Protein 5ZMP (pdb70)

Radius of gyration: 17.35 Å; Cα contacts (8 Å, |Δi|>4): 703; chains: 1; bounding box: 47×42×45 Å

B-factor: mean 26.68, std 8.48, range [6.78, 86.89]

Solvent-accessible surface area: 11848 Å² total; per-residue (Å²): 104,0,6,0,0,34,3,92,93,0,54,68,4,33,11,46,226,105,28,46,0,11,30,134,0,0,53,24,0,10,100,26,0,121,88,31,111,21,26,130,45,12,78,88,45,114,6,37,56,50,106,178,61,72,0,34,80,60,0,120,103,12,6,51,89,156,3,6,118,40,0,64,122,42,0,123,87,53,19,29,143,67,43,120,83,1,9,3,16,76,84,0,8,75,7,1,8,8,0,0,0,0,0,0,21,0,0,47,24,0,33,143,39,146,51,17,0,0,0,0,1,1,2,4,0,6,7,0,16,154,65,49,2,46,12,30,0,0,2,2,4,2,0,0,0,0,26,9,0,27,70,48,107,64,5,159,77,0,0,0,0,0,1,1,0,18,2,0,4,0,2,7,108,22,0,30,97,23,83,79,0,6,0,0,0,0,2,21,54,100,26,96,28,65,42,5,87,52,141,61,71,12,165,62,123,3,1,26,2,7,38,12,169,72,40,10,59,104,185,42,0,31,61,51,0,93,80,42,0,7,69,47,0,66,145,30,133,9,47,0,0,0,0,0,0,0,2,0,0,1,48,139,5,88,72,26,32,1,66,1,76,18,105,4,0,72,22,0,0,72,24,0,74,110,7,127,16,18,9,0,0,1,1,1,2,0,24,66,61,121,8,1,9,77,0,0,26,8,0,0,67,18,39,6,192

Sequence (305 aa):
MIHLIYSDQFLDHGTGRSHPESARRLTAIAQALKAVSWANQIQWHEPTAIAFRDPLPWVRQLHDDYYLKELQKLAESGGGYWDPDTPVSPQSFDVALLAVNACLDGVDLALQTKEPVFALVRPPGHHATRSTGMGFCLLGNVAIAAHYALGLAGIKKVAILDWDVHHGNGTEYLVEENPQIIYCSLHQDPAYPGTGQAHHHGRHQNILNIPLKPGADRRIYVQKFQDVVLPYLQEFQPDLLIVSAGYDATAKDPLAGMNLQPQDYKVFSEFCQQLPCPILFALEGGYHLQTLAESVVATLEPFAQ

Nearest PDB structures (foldseek):
  5zmp-assembly1_A  TM=1.003E+00  e=6.770E-71  Picosynechococcus sp. PCC 73109
  6j6t-assembly1_B  TM=9.308E-01  e=2.948E-30  Arabidopsis thaliana
  5zop-assembly1_G  TM=9.062E-01  e=1.001E-29  Homo sapiens
  4cbt-assembly2_B  TM=8.868E-01  e=4.428E-28  Homo sapiens
  8wzl-assembly1_A  TM=7.736E-01  e=6.904E-18  Arabidopsis thaliana

Secondary structure (DSSP, 8-state):
-EEEE--GGGGGS---SS-SS-THHHHHHHHHHHHSTTGGGEEEEPPPPTTTS--HHHHHHHS-HHHHHHHHHHHHTT-EEEETTEEE-TTHHHHHHHHHHHHHHHHHHHHHH-S-EEE--SS--TT--SS--BTTBSS-HHHHHHHHHTTSTT-S-EEEEE-SSS--HHHHHHHTT-TTEEEEEEEESS-TT----TT--TTTT-EEEEEE-TT--HHHHHHHIIIIIHHHHHHH--SEEEEEE--TTBTT-TT----B-TTHHHHHHHHHHTSSS-EEEEE-----HHHHHHHHHHHHHHHH-

Structure (mmCIF, N/CA/C/O backbone):
data_5ZMP
#
_entry.id   5ZMP
#
_cell.length_a   56.790
_cell.length_b   56.790
_cell.length_c   112.520
_cell.angle_alpha   90.00
_cell.angle_beta   90.00
_cell.angle_gamma   90.00
#
_symmetry.space_group_name_H-M   'P 41'
#
loop_
_entity.id
_entity.type
_entity.pdbx_description
1 polymer 'lysine deacylase'
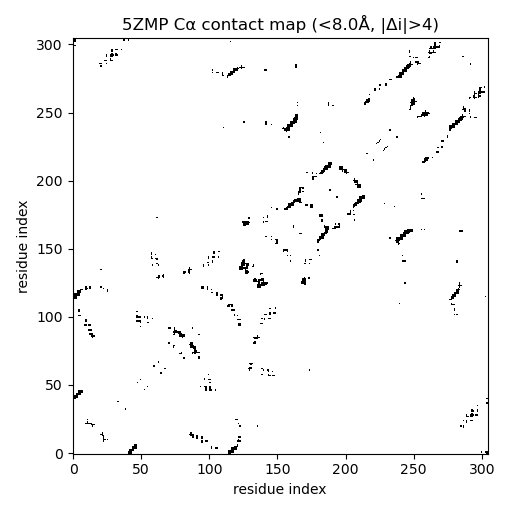2 non-polymer 'ZINC ION'
3 water water
#
loop_
_atom_site.group_PDB
_atom_site.id
_atom_site.type_symbol
_atom_site.label_atom_id
_atom_site.label_alt_id
_atom_site.label_comp_id
_atom_site.label_asym_id
_atom_site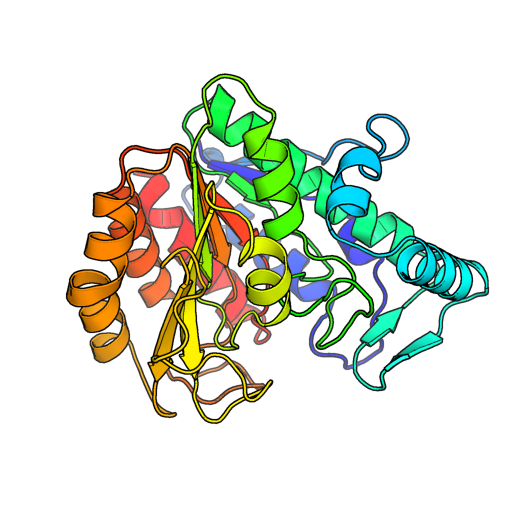.label_entity_id
_atom_site.label_seq_id
_atom_site.pdbx_PDB_ins_code
_atom_site.Cartn_x
_atom_site.Cartn_y
_atom_site.Cartn_z
_atom_site.occupancy
_atom_site.B_iso_or_equiv
_atom_site.auth_seq_id
_atom_site.auth_comp_id
_atom_site.auth_asym_id
_atom_site.auth_atom_id
_atom_site.pdbx_PDB_model_num
ATOM 1 N N . MET A 1 1 ? 21.339 10.988 67.356 1.00 36.11 1 MET A N 1
ATOM 2 C CA . MET A 1 1 ? 22.532 11.542 67.985 1.00 32.88 1 MET A CA 1
ATOM 3 C C . MET A 1 1 ? 23.823 11.172 67.213 1.00 33.41 1 MET A C 1
ATOM 4 O O . MET A 1 1 ? 24.105 10.003 66.941 1.00 29.87 1 MET A O 1
ATOM 9 N N . ILE A 1 2 ? 24.591 12.193 66.842 1.00 30.43 2 ILE A N 1
ATOM 10 C CA . ILE A 1 2 ? 25.830 12.045 66.083 1.00 24.79 2 ILE A CA 1
ATOM 11 C C . ILE A 1 2 ? 26.989 12.485 66.968 1.00 26.63 2 ILE A C 1
ATOM 12 O O . ILE A 1 2 ? 26.962 13.586 67.530 1.00 26.46 2 ILE A O 1
ATOM 17 N N . HIS A 1 3 ? 28.006 11.641 67.094 1.00 24.60 3 HIS A N 1
ATOM 18 C CA . HIS A 1 3 ? 29.083 11.883 68.050 1.00 27.23 3 HIS A CA 1
ATOM 19 C C . HIS A 1 3 ? 30.294 12.460 67.338 1.00 26.82 3 HIS A C 1
ATOM 20 O O . HIS A 1 3 ? 30.777 11.882 66.360 1.00 23.58 3 HIS A O 1
ATOM 27 N N . LEU A 1 4 ? 30.747 13.619 67.804 1.00 23.70 4 LEU A N 1
ATOM 28 C CA . LEU A 1 4 ? 31.972 14.241 67.326 1.00 23.56 4 LEU A CA 1
ATOM 29 C C . LEU A 1 4 ? 33.007 14.146 68.432 1.00 26.83 4 LEU A C 1
ATOM 30 O O . LEU A 1 4 ? 32.695 14.409 69.599 1.00 29.60 4 LEU A O 1
ATOM 35 N N . ILE A 1 5 ? 34.228 13.759 68.079 1.00 22.56 5 ILE A N 1
ATOM 36 C CA . ILE A 1 5 ? 35.312 13.658 69.050 1.00 23.59 5 ILE A CA 1
ATOM 37 C C . ILE A 1 5 ? 36.391 14.642 68.627 1.00 20.67 5 ILE A C 1
ATOM 38 O O . ILE A 1 5 ? 36.990 14.496 67.557 1.00 18.12 5 ILE A O 1
ATOM 43 N N . TYR A 1 6 ? 36.610 15.658 69.447 1.00 22.97 6 TYR A N 1
ATOM 44 C CA . TYR A 1 6 ? 37.432 16.782 69.040 1.00 19.58 6 TYR A CA 1
ATOM 45 C C . TYR A 1 6 ? 38.128 17.378 70.251 1.00 20.47 6 TYR A C 1
ATOM 46 O O . TYR A 1 6 ? 37.507 17.566 71.302 1.00 21.38 6 TYR A O 1
ATOM 55 N N . SER A 1 7 ? 39.411 17.679 70.090 1.00 22.73 7 SER A N 1
ATOM 56 C CA . SER A 1 7 ? 40.155 18.489 71.043 1.00 25.32 7 SER A CA 1
ATOM 57 C C . SER A 1 7 ? 40.863 19.628 70.318 1.00 20.37 7 SER A C 1
ATOM 58 O O . SER A 1 7 ? 41.357 19.459 69.197 1.00 24.60 7 SER A O 1
ATOM 61 N N . ASP A 1 8 ? 40.915 20.785 70.968 1.00 18.11 8 ASP A N 1
ATOM 62 C CA . ASP A 1 8 ? 41.697 21.897 70.445 1.00 23.47 8 ASP A CA 1
ATOM 63 C C . ASP A 1 8 ? 43.179 21.585 70.413 1.00 22.28 8 ASP A C 1
ATOM 64 O O . ASP A 1 8 ? 43.931 22.265 69.699 1.00 23.58 8 ASP A O 1
ATOM 69 N N . GLN A 1 9 ? 43.612 20.563 71.151 1.00 21.87 9 GLN A N 1
ATOM 70 C CA . GLN A 1 9 ? 45.004 20.143 71.076 1.00 22.09 9 GLN A CA 1
ATOM 71 C C . GLN A 1 9 ? 45.358 19.625 69.689 1.00 17.48 9 GLN A C 1
ATOM 72 O O . GLN A 1 9 ? 46.523 19.678 69.297 1.00 20.77 9 GLN A O 1
ATOM 78 N N . PHE A 1 10 ? 44.379 19.130 68.929 1.00 18.05 10 PHE A N 1
ATOM 79 C CA . PHE A 1 10 ? 44.671 18.719 67.557 1.00 21.52 10 PHE A CA 1
ATOM 80 C C . PHE A 1 10 ? 45.113 19.903 66.710 1.00 20.28 10 PHE A C 1
ATOM 81 O O . PHE A 1 10 ? 45.750 19.707 65.674 1.00 23.86 10 PHE A O 1
ATOM 89 N N . LEU A 1 11 ? 44.792 21.127 67.137 1.00 23.15 11 LEU A N 1
ATOM 90 C CA . LEU A 1 11 ? 45.271 22.315 66.448 1.00 21.39 11 LEU A CA 1
ATOM 91 C C . LEU A 1 11 ? 46.748 22.550 66.694 1.00 24.03 11 LEU A C 1
ATOM 92 O O . LEU A 1 11 ? 47.377 23.294 65.939 1.00 25.45 11 LEU A O 1
ATOM 97 N N . ASP A 1 12 ? 47.307 21.948 67.742 1.00 24.17 12 ASP A N 1
ATOM 98 C CA . ASP A 1 12 ? 48.674 22.233 68.157 1.00 23.86 12 ASP A CA 1
ATOM 99 C C . ASP A 1 12 ? 49.709 21.396 67.425 1.00 24.40 12 ASP A C 1
ATOM 100 O O . ASP A 1 12 ? 50.905 21.606 67.637 1.00 27.48 12 ASP A O 1
ATOM 105 N N . HIS A 1 13 ? 49.292 20.453 66.584 1.00 22.25 13 HIS A N 1
ATOM 106 C CA . HIS A 1 13 ? 50.228 19.813 65.664 1.00 24.93 13 HIS A CA 1
ATOM 107 C C . HIS A 1 13 ? 50.624 20.835 64.606 1.00 25.74 13 HIS A C 1
ATOM 108 O O . HIS A 1 13 ? 49.808 21.196 63.752 1.00 25.45 13 HIS A O 1
ATOM 115 N N . GLY A 1 14 ? 51.859 21.328 64.679 1.00 26.43 14 GLY A N 1
ATOM 116 C CA . GLY A 1 14 ? 52.292 22.412 63.813 1.00 28.91 14 GLY A CA 1
ATOM 117 C C . GLY A 1 14 ? 52.980 21.980 62.535 1.00 30.99 14 GLY A C 1
ATOM 118 O O . GLY A 1 14 ? 54.037 21.344 62.578 1.00 35.72 14 GLY A O 1
ATOM 119 N N . THR A 1 15 ? 52.399 22.335 61.387 1.00 33.39 15 THR A N 1
ATOM 120 C CA . THR A 1 15 ? 52.893 21.900 60.085 1.00 32.54 15 THR A CA 1
ATOM 121 C C . THR A 1 15 ? 53.498 23.023 59.244 1.00 31.70 15 THR A C 1
ATOM 122 O O . THR A 1 15 ? 53.972 22.760 58.136 1.00 34.40 15 THR A O 1
ATOM 126 N N . GLY A 1 16 ? 53.491 24.253 59.719 1.00 35.95 16 GLY A N 1
ATOM 127 C CA . GLY A 1 16 ? 54.121 25.336 58.996 1.00 44.19 16 GLY A CA 1
ATOM 128 C C . GLY A 1 16 ? 53.106 26.333 58.469 1.00 49.79 16 GLY A C 1
ATOM 129 O O . GLY A 1 16 ? 51.893 26.195 58.636 1.00 55.53 16 GLY A O 1
ATOM 130 N N . ARG A 1 17 ? 53.650 27.341 57.789 1.00 60.85 17 ARG A N 1
ATOM 131 C CA . ARG A 1 17 ? 52.872 28.518 57.417 1.00 60.72 17 ARG A CA 1
ATOM 132 C C . ARG A 1 17 ? 51.810 28.161 56.386 1.00 51.53 17 ARG A C 1
ATOM 133 O O . ARG A 1 17 ? 50.616 28.425 56.576 1.00 55.32 17 ARG A O 1
ATOM 141 N N . SER A 1 18 ? 52.232 27.549 55.289 1.00 47.37 18 SER A N 1
ATOM 142 C CA . SER A 1 18 ? 51.381 27.318 54.132 1.00 48.94 18 SER A CA 1
ATOM 143 C C . SER A 1 18 ? 51.198 25.833 53.853 1.00 40.44 18 SER A C 1
ATOM 144 O O . SER A 1 18 ? 50.811 25.457 52.738 1.00 44.45 18 SER A O 1
ATOM 147 N N . HIS A 1 19 ? 51.486 24.984 54.833 1.00 35.82 19 HIS A N 1
ATOM 148 C CA . HIS A 1 19 ? 51.280 23.559 54.655 1.00 30.38 19 HIS A CA 1
ATOM 149 C C . HIS A 1 19 ? 49.785 23.277 54.503 1.00 27.13 19 HIS A C 1
ATOM 150 O O . HIS A 1 19 ? 48.966 23.859 55.222 1.00 25.87 19 HIS A O 1
ATOM 157 N N . PRO A 1 20 ? 49.401 22.409 53.558 1.00 23.08 20 PRO A N 1
ATOM 158 C CA . PRO A 1 20 ? 47.963 22.146 53.353 1.00 24.42 20 PRO A CA 1
ATOM 159 C C . PRO A 1 20 ? 47.311 21.376 54.483 1.00 23.12 20 PRO A C 1
ATOM 160 O O . PRO A 1 20 ? 46.087 21.473 54.636 1.00 21.37 20 PRO A O 1
ATOM 164 N N . GLU A 1 21 ? 48.069 20.599 55.259 1.00 22.27 21 GLU A N 1
ATOM 165 C CA . GLU A 1 21 ? 47.525 19.897 56.425 1.00 23.16 21 GLU A CA 1
ATOM 166 C C . GLU A 1 21 ? 47.570 20.855 57.615 1.00 24.61 21 GLU A C 1
ATOM 167 O O . GLU A 1 21 ? 48.434 20.784 58.493 1.00 24.60 21 GLU A O 1
ATOM 173 N N . SER A 1 22 ? 46.596 21.754 57.653 1.00 22.81 22 SER A N 1
ATOM 174 C CA . SER A 1 22 ? 46.607 22.875 58.577 1.00 20.52 22 SER A CA 1
ATOM 175 C C . SER A 1 22 ? 45.603 22.683 59.701 1.00 24.03 22 SER A C 1
ATOM 176 O O . SER A 1 22 ? 44.587 21.993 59.546 1.00 23.54 22 SER A O 1
ATOM 179 N N . ALA A 1 23 ? 45.880 23.338 60.828 1.00 22.50 23 ALA A N 1
ATOM 180 C CA . ALA A 1 23 ? 44.936 23.315 61.939 1.00 22.65 23 ALA A CA 1
ATOM 181 C C . ALA A 1 23 ? 43.568 23.848 61.532 1.00 24.21 23 ALA A C 1
ATOM 182 O O . ALA A 1 23 ? 42.545 23.386 62.057 1.00 23.79 23 ALA A O 1
ATOM 184 N N . ARG A 1 24 ? 43.522 24.799 60.587 1.00 28.67 24 ARG A N 1
ATOM 185 C CA . ARG A 1 24 ? 42.250 25.411 60.208 1.00 25.67 24 ARG A CA 1
ATOM 186 C C . ARG A 1 24 ? 41.272 24.403 59.639 1.00 24.86 24 ARG A C 1
ATOM 187 O O . ARG A 1 24 ? 40.051 24.621 59.738 1.00 23.45 24 ARG A O 1
ATOM 195 N N . ARG A 1 25 ? 41.781 23.305 59.064 1.00 22.40 25 ARG A N 1
ATOM 196 C CA . ARG A 1 25 ? 40.910 22.257 58.547 1.00 20.43 25 ARG A CA 1
ATOM 197 C C . ARG A 1 25 ? 39.899 21.846 59.600 1.00 24.00 25 ARG A C 1
ATOM 198 O O . ARG A 1 25 ? 38.718 21.636 59.302 1.00 21.95 25 ARG A O 1
ATOM 206 N N . LEU A 1 26 ? 40.341 21.763 60.850 1.00 21.18 26 LEU A N 1
ATOM 207 C CA . LEU A 1 26 ? 39.443 21.332 61.906 1.00 23.43 26 LEU A CA 1
ATOM 208 C C . LEU A 1 26 ? 38.455 22.434 62.248 1.00 22.04 26 LEU A C 1
ATOM 209 O O . LEU A 1 26 ? 37.245 22.192 62.312 1.00 25.62 26 LEU A O 1
ATOM 214 N N . THR A 1 27 ? 38.950 23.664 62.402 1.00 22.80 27 THR A N 1
ATOM 215 C CA . THR A 1 27 ? 38.059 24.777 62.713 1.00 22.03 27 THR A CA 1
ATOM 216 C C . THR A 1 27 ? 36.978 24.899 61.650 1.00 24.10 27 THR A C 1
ATOM 217 O O . THR A 1 27 ? 35.777 24.872 61.958 1.00 22.95 27 THR A O 1
ATOM 221 N N . ALA A 1 28 ? 37.393 24.913 60.378 1.00 25.09 28 ALA A N 1
ATOM 222 C CA . ALA A 1 28 ? 36.443 24.978 59.273 1.00 25.20 28 ALA A CA 1
ATOM 223 C C . ALA A 1 28 ? 35.368 23.908 59.397 1.00 23.41 28 ALA A C 1
ATOM 224 O O . ALA A 1 28 ? 34.182 24.192 59.184 1.00 20.94 28 ALA A O 1
ATOM 226 N N . ILE A 1 29 ? 35.754 22.674 59.755 1.00 18.46 29 ILE A N 1
ATOM 227 C CA . ILE A 1 29 ? 34.756 21.619 59.887 1.00 17.15 29 ILE A CA 1
ATOM 228 C C . ILE A 1 29 ? 33.861 21.900 61.081 1.00 21.60 29 ILE A C 1
ATOM 229 O O . ILE A 1 29 ? 32.623 21.885 60.979 1.00 20.92 29 ILE A O 1
ATOM 234 N N . ALA A 1 30 ? 34.487 22.181 62.229 1.00 20.18 30 ALA A N 1
ATOM 235 C CA . ALA A 1 30 ? 33.744 22.396 63.465 1.00 24.56 30 ALA A CA 1
ATOM 236 C C . ALA A 1 30 ? 32.724 23.518 63.300 1.00 24.90 30 ALA A C 1
ATOM 237 O O . ALA A 1 30 ? 31.534 23.336 63.595 1.00 27.01 30 ALA A O 1
ATOM 239 N N . GLN A 1 31 ? 33.159 24.668 62.773 1.00 25.13 31 GLN A N 1
ATOM 240 C CA . GLN A 1 31 ? 32.216 25.764 62.560 1.00 28.31 31 GLN A CA 1
ATOM 241 C C . GLN A 1 31 ? 31.027 25.294 61.732 1.00 26.79 31 GLN A C 1
ATOM 242 O O . GLN A 1 31 ? 29.874 25.523 62.116 1.00 28.88 31 GLN A O 1
ATOM 248 N N . ALA A 1 32 ? 31.288 24.548 60.653 1.00 22.01 32 ALA A N 1
ATOM 249 C CA . ALA A 1 32 ? 30.198 24.108 59.784 1.00 26.48 32 ALA A CA 1
ATOM 250 C C . ALA A 1 32 ? 29.248 23.189 60.530 1.00 26.45 32 ALA A C 1
ATOM 251 O O . ALA A 1 32 ? 28.019 23.335 60.429 1.00 23.81 32 ALA A O 1
ATOM 253 N N . LEU A 1 33 ? 29.806 22.246 61.307 1.00 26.79 33 LEU A N 1
ATOM 254 C CA . LEU A 1 33 ? 28.952 21.335 62.060 1.00 29.31 33 LEU A CA 1
ATOM 255 C C . LEU A 1 33 ? 28.162 22.087 63.118 1.00 28.22 33 LEU A C 1
ATOM 256 O O . LEU A 1 33 ? 27.041 21.692 63.449 1.00 33.06 33 LEU A O 1
ATOM 261 N N . LYS A 1 34 ? 28.698 23.192 63.628 1.00 27.54 34 LYS A N 1
ATOM 262 C CA . LYS A 1 34 ? 27.923 23.937 64.606 1.00 32.36 34 LYS A CA 1
ATOM 263 C C . LYS A 1 34 ? 26.881 24.831 63.950 1.00 32.33 34 LYS A C 1
ATOM 264 O O . LYS A 1 34 ? 25.906 25.211 64.608 1.00 34.88 34 LYS A O 1
ATOM 270 N N . ALA A 1 35 ? 27.043 25.134 62.660 1.00 32.56 35 ALA A N 1
ATOM 271 C CA . ALA A 1 35 ? 26.133 26.029 61.965 1.00 31.08 35 ALA A CA 1
ATOM 272 C C . ALA A 1 35 ? 24.968 25.298 61.309 1.00 31.74 35 ALA A C 1
ATOM 273 O O . ALA A 1 35 ? 23.950 25.926 60.995 1.00 34.88 35 ALA A O 1
ATOM 275 N N . VAL A 1 36 ? 25.090 23.988 61.119 1.00 30.20 36 VAL A N 1
ATOM 276 C CA . VAL A 1 36 ? 24.090 23.242 60.377 1.00 33.97 36 VAL A CA 1
ATOM 277 C C . VAL A 1 36 ? 22.778 23.181 61.164 1.00 35.77 36 VAL A C 1
ATOM 278 O O . VAL A 1 36 ? 22.737 23.364 62.391 1.00 30.62 36 VAL A O 1
ATOM 282 N N . SER A 1 37 ? 21.679 22.947 60.429 1.00 32.91 37 SER A N 1
ATOM 283 C CA . SER A 1 37 ? 20.346 22.939 61.032 1.00 30.39 37 SER A CA 1
ATOM 284 C C . SER A 1 37 ? 20.229 21.889 62.124 1.00 31.22 37 SER A C 1
ATOM 285 O O . SER A 1 37 ? 19.594 22.119 63.159 1.00 35.53 37 SER A O 1
ATOM 288 N N . TRP A 1 38 ? 20.810 20.712 61.900 1.00 34.60 38 TRP A N 1
ATOM 289 C CA . TRP A 1 38 ? 20.747 19.621 62.862 1.00 33.80 38 TRP A CA 1
ATOM 290 C C . TRP A 1 38 ? 21.881 19.661 63.874 1.00 30.08 38 TRP A C 1
ATOM 291 O O . TRP A 1 38 ? 22.278 18.612 64.394 1.00 30.25 38 TRP A O 1
ATOM 302 N N . ALA A 1 39 ? 22.415 20.846 64.170 1.00 28.97 39 ALA A N 1
ATOM 303 C CA . ALA A 1 39 ? 23.545 20.911 65.092 1.00 31.44 39 ALA A CA 1
ATOM 304 C C . ALA A 1 39 ? 23.182 20.413 66.483 1.00 31.57 39 ALA A C 1
ATOM 305 O O . ALA A 1 39 ? 24.038 19.872 67.187 1.00 31.27 39 ALA A O 1
ATOM 307 N N . ASN A 1 40 ? 21.929 20.573 66.905 1.00 34.19 40 ASN A N 1
ATOM 308 C CA . ASN A 1 40 ? 21.583 20.131 68.247 1.00 31.43 40 ASN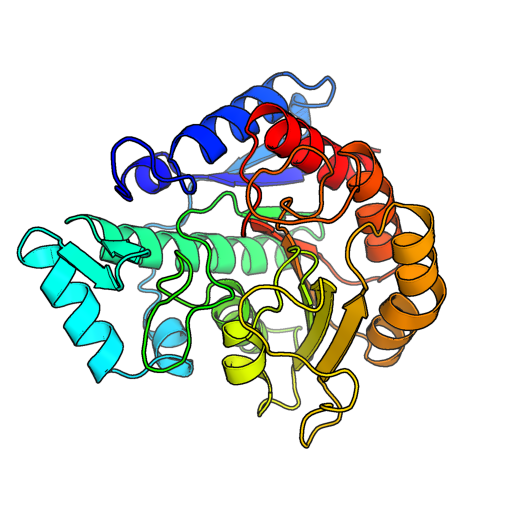 A CA 1
ATOM 309 C C . ASN A 1 40 ? 21.553 18.615 68.376 1.00 32.95 40 ASN A C 1
ATOM 310 O O . ASN A 1 40 ? 21.417 18.119 69.496 1.00 36.70 40 ASN A O 1
ATOM 315 N N . GLN A 1 41 ? 21.680 17.876 67.274 1.00 30.89 41 GLN A N 1
ATOM 316 C CA . GLN A 1 41 ? 21.803 16.424 67.303 1.00 32.25 41 GLN A CA 1
ATOM 317 C C . GLN A 1 41 ? 23.248 15.938 67.414 1.00 32.70 41 GLN A C 1
ATOM 318 O O . GLN A 1 41 ? 23.469 14.726 67.503 1.00 35.41 41 GLN A O 1
ATOM 324 N N . ILE A 1 42 ? 24.232 16.838 67.390 1.00 28.16 42 ILE A N 1
ATOM 325 C CA . ILE A 1 42 ? 25.634 16.467 67.531 1.00 26.86 42 ILE A CA 1
ATOM 326 C C . ILE A 1 42 ? 25.989 16.551 69.008 1.00 30.98 42 ILE A C 1
ATOM 327 O O . ILE A 1 42 ? 25.726 17.577 69.648 1.00 32.62 42 ILE A O 1
ATOM 332 N N . GLN A 1 43 ? 26.564 15.474 69.559 1.00 30.60 43 GLN A N 1
ATOM 333 C CA . GLN A 1 43 ? 27.195 15.501 70.878 1.00 27.08 43 GLN A CA 1
ATOM 334 C C . GLN A 1 43 ? 28.712 15.561 70.716 1.00 29.07 43 GLN A C 1
ATOM 335 O O . GLN A 1 43 ? 29.313 14.671 70.099 1.00 28.04 43 GLN A O 1
ATOM 341 N N . TRP A 1 44 ? 29.328 16.596 71.291 1.00 28.30 44 TRP A N 1
ATOM 342 C CA . TRP A 1 44 ? 30.775 16.764 71.266 1.00 27.21 44 TRP A CA 1
ATOM 343 C C . TRP A 1 44 ? 31.422 16.057 72.455 1.00 30.48 44 TRP A C 1
ATOM 344 O O . TRP A 1 44 ? 30.892 16.069 73.568 1.00 31.11 44 TRP A O 1
ATOM 355 N N . HIS A 1 45 ? 32.567 15.421 72.200 1.00 26.69 45 HIS A N 1
ATOM 356 C CA . HIS A 1 45 ? 33.342 14.711 73.205 1.00 25.37 45 HIS A CA 1
ATOM 357 C C . HIS A 1 45 ? 34.792 15.148 73.103 1.00 24.71 45 HIS A C 1
ATOM 358 O O . HIS A 1 45 ? 35.347 15.237 72.002 1.00 24.18 45 HIS A O 1
ATOM 365 N N . GLU A 1 46 ? 35.389 15.411 74.240 1.00 22.77 46 GLU A N 1
ATOM 366 C CA . GLU A 1 46 ? 36.826 15.584 74.335 1.00 23.94 46 GLU A CA 1
ATOM 367 C C . GLU A 1 46 ? 37.497 14.214 74.415 1.00 27.03 46 GLU A C 1
ATOM 368 O O . GLU A 1 46 ? 37.048 13.355 75.182 1.00 25.45 46 GLU A O 1
ATOM 374 N N . PRO A 1 47 ? 38.537 13.957 73.626 1.00 27.14 47 PRO A N 1
ATOM 375 C CA . PRO A 1 47 ? 39.176 12.641 73.667 1.00 26.61 47 PRO A CA 1
ATOM 376 C C . PRO A 1 47 ? 39.823 12.372 75.018 1.00 26.14 47 PRO A C 1
ATOM 377 O O . PRO A 1 47 ? 40.240 13.294 75.720 1.00 24.18 47 PRO A O 1
ATOM 381 N N . THR A 1 48 ? 39.890 11.083 75.376 1.00 21.08 48 THR A N 1
ATOM 382 C CA . THR A 1 48 ? 40.555 10.666 76.603 1.00 23.32 48 THR A CA 1
ATOM 383 C C . THR A 1 48 ? 42.007 11.128 76.604 1.00 25.26 48 THR A C 1
ATOM 384 O O . THR A 1 48 ? 42.753 10.853 75.661 1.00 20.82 48 THR A O 1
ATOM 388 N N . ALA A 1 49 ? 42.411 11.814 77.674 1.00 24.35 49 ALA A N 1
ATOM 389 C CA . ALA A 1 49 ? 43.798 12.249 77.800 1.00 24.46 49 ALA A CA 1
ATOM 390 C C . ALA A 1 49 ? 44.739 11.047 77.792 1.00 24.94 49 ALA A C 1
ATOM 391 O O . ALA A 1 49 ? 44.415 9.978 78.319 1.00 23.43 49 ALA A O 1
ATOM 393 N N . ILE A 1 50 ? 45.913 11.222 77.178 1.00 25.47 50 ILE A N 1
ATOM 394 C CA . ILE A 1 50 ? 46.883 10.138 77.150 1.00 23.40 50 ILE A CA 1
ATOM 395 C C . ILE A 1 50 ? 47.522 9.910 78.519 1.00 25.47 50 ILE A C 1
ATOM 396 O O . ILE A 1 50 ? 48.124 8.855 78.756 1.00 27.95 50 ILE A O 1
ATOM 401 N N . ALA A 1 51 ? 47.420 10.874 79.431 1.00 28.01 51 ALA A N 1
ATOM 402 C CA . ALA A 1 51 ? 47.851 10.628 80.799 1.00 27.48 51 ALA A CA 1
ATOM 403 C C . ALA A 1 51 ? 46.945 9.624 81.505 1.00 30.97 51 ALA A C 1
ATOM 404 O O . ALA A 1 51 ? 47.361 9.012 82.496 1.00 31.57 51 ALA A O 1
ATOM 406 N N . PHE A 1 52 ? 45.725 9.431 81.010 1.00 25.88 52 PHE A N 1
ATOM 407 C CA . PHE A 1 52 ? 44.765 8.523 81.620 1.00 25.90 52 PHE A CA 1
ATOM 408 C C . PHE A 1 52 ? 44.675 7.188 80.892 1.00 27.79 52 PHE A C 1
ATOM 409 O O . PHE A 1 52 ? 44.692 6.131 81.528 1.00 26.54 52 PHE A O 1
ATOM 417 N N . ARG A 1 53 ? 44.540 7.211 79.567 1.00 27.32 53 ARG A N 1
ATOM 418 C CA . ARG A 1 53 ? 44.696 6.022 78.738 1.00 21.75 53 ARG A CA 1
ATOM 419 C C . ARG A 1 53 ? 45.934 6.227 77.874 1.00 24.35 53 ARG A C 1
ATOM 420 O O . ARG A 1 53 ? 45.927 7.050 76.948 1.00 23.21 53 ARG A O 1
ATOM 428 N N . ASP A 1 54 ? 46.999 5.523 78.215 1.00 22.55 54 ASP A N 1
ATOM 429 C CA . ASP A 1 54 ? 48.183 5.444 77.381 1.00 19.44 54 ASP A CA 1
ATOM 430 C C . ASP A 1 54 ? 47.852 4.605 76.152 1.00 23.18 54 ASP A C 1
ATOM 431 O O . ASP A 1 54 ? 47.541 3.419 76.295 1.00 24.35 54 ASP A O 1
ATOM 436 N N . PRO A 1 55 ? 47.874 5.169 74.940 1.00 22.66 55 PRO A N 1
ATOM 437 C CA . PRO A 1 55 ? 47.507 4.375 73.762 1.00 21.05 55 PRO A CA 1
ATOM 438 C C . PRO A 1 55 ? 48.609 3.456 73.278 1.00 20.45 55 PRO A C 1
ATOM 439 O O . PRO A 1 55 ? 48.375 2.678 72.343 1.00 21.11 55 PRO A O 1
ATOM 443 N N . LEU A 1 56 ? 49.799 3.530 73.862 1.00 18.01 56 LEU A N 1
ATOM 444 C CA . LEU A 1 56 ? 50.921 2.766 73.329 1.00 21.97 56 LEU A CA 1
ATOM 445 C C . LEU A 1 56 ? 50.678 1.256 73.281 1.00 22.31 56 LEU A C 1
ATOM 446 O O . LEU A 1 56 ? 51.113 0.631 72.300 1.00 20.82 56 LEU A O 1
ATOM 451 N N . PRO A 1 57 ? 49.978 0.615 74.255 1.00 19.80 57 PRO A N 1
ATOM 452 C CA . PRO A 1 57 ? 49.686 -0.826 74.118 1.00 22.43 57 PRO A CA 1
ATOM 453 C C . PRO A 1 57 ? 48.975 -1.200 72.816 1.00 23.68 57 PRO A C 1
ATOM 454 O O . PRO A 1 57 ? 48.955 -2.374 72.419 1.00 24.11 57 PRO A O 1
ATOM 458 N N . TRP A 1 58 ? 48.391 -0.219 72.134 1.00 20.24 58 TRP A N 1
ATOM 459 C CA . TRP A 1 58 ? 47.839 -0.463 70.807 1.00 20.17 58 TRP A CA 1
ATOM 460 C C . TRP A 1 58 ? 48.680 0.145 69.695 1.00 21.10 58 TRP A C 1
ATOM 461 O O . TRP A 1 58 ? 48.809 -0.467 68.627 1.00 19.49 58 TRP A O 1
ATOM 472 N N . VAL A 1 59 ? 49.315 1.297 69.940 1.00 19.86 59 VAL A N 1
ATOM 473 C CA . VAL A 1 59 ? 50.210 1.840 68.926 1.00 20.48 59 VAL A CA 1
ATOM 474 C C . VAL A 1 59 ? 51.299 0.823 68.627 1.00 21.87 59 VAL A C 1
ATOM 475 O O . VAL A 1 59 ? 51.595 0.518 67.464 1.00 21.43 59 VAL A O 1
ATOM 479 N N . ARG A 1 60 ? 51.835 0.212 69.683 1.00 21.90 60 ARG A N 1
ATOM 480 C CA . ARG A 1 60 ? 52.943 -0.728 69.577 1.00 23.92 60 ARG A CA 1
ATOM 481 C C . ARG A 1 60 ? 52.554 -2.022 68.887 1.00 20.79 60 ARG A C 1
ATOM 482 O O . ARG A 1 60 ? 53.444 -2.779 68.491 1.00 19.16 60 ARG A O 1
ATOM 490 N N . GLN A 1 61 ? 51.258 -2.327 68.765 1.00 21.44 61 GLN A N 1
ATOM 491 C CA . GLN A 1 61 ? 50.935 -3.517 67.996 1.00 20.23 61 GLN A CA 1
ATOM 492 C C . GLN A 1 61 ? 51.356 -3.330 66.549 1.00 21.60 61 GLN A C 1
ATOM 493 O O . GLN A 1 61 ? 51.683 -4.298 65.854 1.00 20.16 61 GLN A O 1
ATOM 499 N N . LEU A 1 62 ? 51.406 -2.087 66.098 1.00 21.90 62 LEU A N 1
ATOM 500 C CA . LEU A 1 62 ? 51.562 -1.797 64.682 1.00 22.95 62 LEU A CA 1
ATOM 501 C C . LEU A 1 62 ? 52.890 -1.145 64.345 1.00 22.21 62 LEU A C 1
ATOM 502 O O . LEU A 1 62 ? 53.448 -1.446 63.298 1.00 18.49 62 LEU A O 1
ATOM 507 N N . HIS A 1 63 ? 53.420 -0.266 65.202 1.00 20.31 63 HIS A N 1
ATOM 508 C CA . HIS A 1 63 ? 54.616 0.490 64.863 1.00 21.99 63 HIS A CA 1
ATOM 509 C C . HIS A 1 63 ? 55.854 -0.003 65.611 1.00 21.27 63 HIS A C 1
ATOM 510 O O . HIS A 1 63 ? 55.780 -0.451 66.758 1.00 23.93 63 HIS A O 1
ATOM 517 N N . ASP A 1 64 ? 57.002 0.118 64.946 1.00 22.12 64 ASP A N 1
ATOM 518 C CA . ASP A 1 64 ? 58.277 -0.266 65.533 1.00 24.23 64 ASP A CA 1
ATOM 519 C C . ASP A 1 64 ? 58.622 0.614 66.728 1.00 26.89 64 ASP A C 1
ATOM 520 O O . ASP A 1 64 ? 58.417 1.835 66.699 1.00 24.13 64 ASP A O 1
ATOM 525 N N . ASP A 1 65 ? 59.174 -0.013 67.777 1.00 28.64 65 ASP A N 1
ATOM 526 C CA . ASP A 1 65 ? 59.659 0.757 68.921 1.00 30.67 65 ASP A CA 1
ATOM 527 C C . ASP A 1 65 ? 60.702 1.770 68.485 1.00 24.81 65 ASP A C 1
ATOM 528 O O . ASP A 1 65 ? 60.739 2.889 69.002 1.00 22.86 65 ASP A O 1
ATOM 533 N N . TYR A 1 66 ? 61.568 1.392 67.543 1.00 24.15 66 TYR A N 1
ATOM 534 C CA . TYR A 1 66 ? 62.588 2.329 67.089 1.00 23.94 66 TYR A CA 1
ATOM 535 C C . TYR A 1 66 ? 61.947 3.558 66.460 1.00 26.15 66 TYR A C 1
ATOM 536 O O . TYR A 1 66 ? 62.354 4.691 66.745 1.00 25.57 66 TYR A O 1
ATOM 545 N N . TYR A 1 67 ? 60.923 3.351 65.619 1.00 25.12 67 TYR A N 1
ATOM 546 C CA . TYR A 1 67 ? 60.253 4.483 64.985 1.00 26.54 67 TYR A CA 1
ATOM 547 C C . TYR A 1 67 ? 59.594 5.378 66.031 1.00 21.82 67 TYR A C 1
ATOM 548 O O . TYR A 1 67 ? 59.742 6.604 65.999 1.00 24.12 67 TYR A O 1
ATOM 557 N N . LEU A 1 68 ? 58.857 4.774 66.963 1.00 23.29 68 LEU A N 1
ATOM 558 C CA . LEU A 1 68 ? 58.200 5.543 68.014 1.00 24.44 68 LEU A CA 1
ATOM 559 C C . LEU A 1 68 ? 59.200 6.377 68.813 1.00 24.40 68 LEU A C 1
ATOM 560 O O . LEU A 1 68 ? 58.974 7.570 69.077 1.00 24.41 68 LEU A O 1
ATOM 565 N N . LYS A 1 69 ? 60.319 5.759 69.196 1.00 26.71 69 LYS A N 1
ATOM 566 C CA . LYS A 1 69 ? 61.368 6.447 69.947 1.00 25.46 69 LYS A CA 1
ATOM 567 C C . LYS A 1 69 ? 61.917 7.638 69.166 1.00 24.74 69 LYS A C 1
ATOM 568 O O . LYS A 1 69 ? 62.037 8.750 69.699 1.00 24.25 69 LYS A O 1
ATOM 574 N N . GLU A 1 70 ? 62.246 7.421 67.889 1.00 25.07 70 GLU A N 1
ATOM 575 C CA . GLU A 1 70 ? 62.874 8.485 67.114 1.00 27.73 70 GLU A CA 1
ATOM 576 C C . GLU A 1 70 ? 61.905 9.630 66.886 1.00 23.27 70 GLU A C 1
ATOM 577 O O . GLU A 1 70 ? 62.296 10.799 66.950 1.00 24.79 70 GLU A O 1
ATOM 583 N N . LEU A 1 71 ? 60.628 9.311 66.656 1.00 23.99 71 LEU A N 1
ATOM 584 C CA . LEU A 1 71 ? 59.612 10.349 66.497 1.00 22.51 71 LEU A CA 1
ATOM 585 C C . LEU A 1 71 ? 59.480 11.182 67.766 1.00 23.61 71 LEU A C 1
ATOM 586 O O . LEU A 1 71 ? 59.520 12.421 67.723 1.00 23.41 71 LEU A O 1
ATOM 591 N N . GLN A 1 72 ? 59.298 10.516 68.908 1.00 20.59 72 GLN A N 1
ATOM 592 C CA . GLN A 1 72 ? 59.183 11.254 70.150 1.00 21.32 72 GLN A CA 1
ATOM 593 C C . GLN A 1 72 ? 60.402 12.131 70.375 1.00 26.77 72 GLN A C 1
ATOM 594 O O . GLN A 1 72 ? 60.287 13.255 70.872 1.00 25.29 72 GLN A O 1
ATOM 600 N N . LYS A 1 73 ? 61.581 11.631 70.009 1.00 30.36 73 LYS A N 1
ATOM 601 C CA . LYS A 1 73 ? 62.810 12.358 70.295 1.00 25.41 73 LYS A CA 1
ATOM 602 C C . LYS A 1 73 ? 62.966 13.569 69.389 1.00 24.86 73 LYS A C 1
ATOM 603 O O . LYS A 1 73 ? 63.377 14.634 69.860 1.00 27.11 73 LYS A O 1
ATOM 609 N N . LEU A 1 74 ? 62.597 13.440 68.110 1.00 23.84 74 LEU A N 1
ATOM 610 C CA . LEU A 1 74 ? 62.536 14.604 67.236 1.00 25.19 74 LEU A CA 1
ATOM 611 C C . LEU A 1 74 ? 61.569 15.643 67.776 1.00 27.75 74 LEU A C 1
ATOM 612 O O . LEU A 1 74 ? 61.849 16.848 67.728 1.00 25.61 74 LEU A O 1
ATOM 617 N N . ALA A 1 75 ? 60.408 15.202 68.270 1.00 22.72 75 ALA A N 1
ATOM 618 C CA . ALA A 1 75 ? 59.442 16.175 68.760 1.00 24.85 75 ALA A CA 1
ATOM 619 C C . ALA A 1 75 ? 60.005 16.899 69.973 1.00 28.76 75 ALA A C 1
ATOM 620 O O . ALA A 1 75 ? 60.083 18.131 69.995 1.00 26.33 75 ALA A O 1
ATOM 622 N N . GLU A 1 76 ? 60.482 16.137 70.960 1.00 26.83 76 GLU A N 1
ATOM 623 C CA . GLU A 1 76 ? 60.886 16.705 72.239 1.00 32.40 76 GLU A CA 1
ATOM 624 C C . GLU A 1 76 ? 62.185 17.491 72.147 1.00 26.26 76 GLU A C 1
ATOM 625 O O . GLU A 1 76 ? 62.481 18.269 73.052 1.00 30.23 76 GLU A O 1
ATOM 631 N N . SER A 1 77 ? 62.935 17.352 71.065 1.00 30.09 77 SER A N 1
ATOM 632 C CA . SER A 1 77 ? 64.139 18.143 70.874 1.00 28.80 77 SER A CA 1
ATOM 633 C C . SER A 1 77 ? 63.872 19.471 70.176 1.00 28.81 77 SER A C 1
ATOM 634 O O . SER A 1 77 ? 64.828 20.170 69.834 1.00 38.13 77 SER A O 1
ATOM 637 N N . GLY A 1 78 ? 62.612 19.833 69.949 1.00 30.61 78 GLY A N 1
ATOM 638 C CA . GLY A 1 78 ? 62.269 21.103 69.321 1.00 26.75 78 GLY A CA 1
ATOM 639 C C . GLY A 1 78 ? 61.613 20.993 67.953 1.00 31.55 78 GLY A C 1
ATOM 640 O O . GLY A 1 78 ? 61.342 22.031 67.330 1.00 31.34 78 GLY A O 1
ATOM 641 N N . GLY A 1 79 ? 61.339 19.797 67.448 1.00 27.52 79 GLY A N 1
ATOM 642 C CA . GLY A 1 79 ? 60.663 19.660 66.179 1.00 27.22 79 GLY A CA 1
ATOM 643 C C . GLY A 1 79 ? 61.638 19.526 65.034 1.00 26.88 79 GLY A C 1
ATOM 644 O O . GLY A 1 79 ? 62.859 19.500 65.205 1.00 27.67 79 GLY A O 1
ATOM 645 N N . GLY A 1 80 ? 61.072 19.459 63.833 1.00 25.31 80 GLY A N 1
ATOM 646 C CA . GLY A 1 80 ? 61.845 19.202 62.631 1.00 28.45 80 GLY A CA 1
ATOM 647 C C . GLY A 1 80 ? 60.940 18.694 61.514 1.00 26.07 80 GLY A C 1
ATOM 648 O O . GLY A 1 80 ? 59.730 18.909 61.529 1.00 24.57 80 GLY A O 1
ATOM 649 N N . TYR A 1 81 ? 61.562 18.027 60.548 1.00 25.23 81 TYR A N 1
ATOM 650 C CA . TYR A 1 81 ? 60.852 17.404 59.438 1.00 25.50 81 TYR A CA 1
ATOM 651 C C . TYR A 1 81 ? 61.186 15.925 59.452 1.00 25.86 81 TYR A C 1
ATOM 652 O O . TYR A 1 81 ? 62.363 15.558 59.454 1.00 24.47 81 TYR A O 1
ATOM 661 N N . TRP A 1 82 ? 60.160 15.076 59.513 1.00 25.66 82 TRP A N 1
ATOM 662 C CA . TRP A 1 82 ? 60.409 13.648 59.365 1.00 25.55 82 TRP A CA 1
ATOM 663 C C . TRP A 1 82 ? 60.828 13.316 57.931 1.00 26.49 82 TRP A C 1
ATOM 664 O O . TRP A 1 82 ? 61.784 12.564 57.710 1.00 26.59 82 TRP A O 1
ATOM 675 N N . ASP A 1 83 ? 60.108 13.857 56.945 1.00 25.45 83 ASP A N 1
ATOM 676 C CA . ASP A 1 83 ? 60.566 13.980 55.561 1.00 25.44 83 ASP A CA 1
ATOM 677 C C . ASP A 1 83 ? 60.218 15.405 55.119 1.00 24.06 83 ASP A C 1
ATOM 678 O O . ASP A 1 83 ? 59.685 16.169 55.931 1.00 26.23 83 ASP A O 1
ATOM 683 N N . PRO A 1 84 ? 60.542 15.835 53.898 1.00 25.07 84 PRO A N 1
ATOM 684 C CA . PRO A 1 84 ? 60.207 17.213 53.503 1.00 22.80 84 PRO A CA 1
ATOM 685 C C . PRO A 1 84 ? 58.738 17.582 53.642 1.00 23.12 84 PRO A C 1
ATOM 686 O O . PRO A 1 84 ? 58.429 18.768 53.793 1.00 21.09 84 PRO A O 1
ATOM 690 N N . ASP A 1 85 ? 57.820 16.622 53.561 1.00 21.71 85 ASP A N 1
ATOM 691 C CA . ASP A 1 85 ? 56.397 16.925 53.540 1.00 23.62 85 ASP A CA 1
ATOM 692 C C . ASP A 1 85 ? 55.730 16.768 54.889 1.00 24.80 85 ASP A C 1
ATOM 693 O O . ASP A 1 85 ? 54.561 17.145 55.028 1.00 24.06 85 ASP A O 1
ATOM 698 N N . THR A 1 86 ? 56.442 16.241 55.879 1.00 21.48 86 THR A N 1
ATOM 699 C CA . THR A 1 86 ? 55.842 15.801 57.130 1.00 24.71 86 THR A CA 1
ATOM 700 C C . THR A 1 86 ? 56.564 16.481 58.294 1.00 23.48 86 THR A C 1
ATOM 701 O O . THR A 1 86 ? 57.445 15.894 58.929 1.00 23.90 86 THR A O 1
ATOM 705 N N . PRO A 1 87 ? 56.194 17.729 58.595 1.00 23.00 87 PRO A N 1
ATOM 706 C CA . PRO A 1 87 ? 56.734 18.384 59.790 1.00 24.37 87 PRO A CA 1
ATOM 707 C C . PRO A 1 87 ? 56.255 17.731 61.073 1.00 26.84 87 PRO A C 1
ATOM 708 O O . PRO A 1 87 ? 55.180 17.125 61.147 1.00 28.43 87 PRO A O 1
ATOM 712 N N . VAL A 1 88 ? 57.082 17.881 62.099 1.00 27.42 88 VAL A N 1
ATOM 713 C CA . VAL A 1 88 ? 56.800 17.468 63.463 1.00 26.48 88 VAL A CA 1
ATOM 714 C C . VAL A 1 88 ? 57.116 18.679 64.332 1.00 30.59 88 VAL A C 1
ATOM 715 O O . VAL A 1 88 ? 58.248 19.172 64.310 1.00 29.46 88 VAL A O 1
ATOM 719 N N . SER A 1 89 ? 56.123 19.187 65.053 1.00 30.18 89 SER A N 1
ATOM 720 C CA . SER A 1 89 ? 56.350 20.264 66.012 1.00 27.71 89 SER A CA 1
ATOM 721 C C . SER A 1 89 ? 56.671 19.664 67.373 1.00 27.02 89 SER A C 1
ATOM 722 O O . SER A 1 89 ? 56.576 18.444 67.557 1.00 25.66 89 SER A O 1
ATOM 725 N N . PRO A 1 90 ? 57.079 20.478 68.361 1.00 29.17 90 PRO A N 1
ATOM 726 C CA . PRO A 1 90 ? 57.342 19.899 69.693 1.00 25.67 90 PRO A CA 1
ATOM 727 C C . PRO A 1 90 ? 56.170 19.103 70.269 1.00 24.80 90 PRO A C 1
ATOM 728 O O . PRO A 1 90 ? 56.404 18.090 70.933 1.00 24.23 90 PRO A O 1
ATOM 732 N N . GLN A 1 91 ? 54.922 19.504 70.019 1.00 28.73 91 GLN A N 1
ATOM 733 C CA . GLN A 1 91 ? 53.757 18.780 70.529 1.00 27.93 91 GLN A CA 1
ATOM 734 C C . GLN A 1 91 ? 53.344 17.587 69.682 1.00 27.02 91 GLN A C 1
ATOM 735 O O . GLN A 1 91 ? 52.377 16.917 70.050 1.00 27.35 91 GLN A O 1
ATOM 741 N N . SER A 1 92 ? 53.996 17.322 68.546 1.00 23.13 92 SER A N 1
ATOM 742 C CA . SER A 1 92 ? 53.346 16.472 67.550 1.00 24.61 92 SER A CA 1
ATOM 743 C C . SER A 1 92 ? 53.225 15.019 68.001 1.00 23.32 92 SER A C 1
ATOM 744 O O . SER A 1 92 ? 52.257 14.344 67.632 1.00 23.64 92 SER A O 1
ATOM 747 N N . PHE A 1 93 ? 54.184 14.502 68.766 1.00 22.69 93 PHE A N 1
ATOM 748 C CA . PHE A 1 93 ? 54.054 13.122 69.234 1.00 22.10 93 PHE A CA 1
ATOM 749 C C . PHE A 1 93 ? 52.873 12.970 70.199 1.00 24.28 93 PHE A C 1
ATOM 750 O O . PHE A 1 93 ? 52.048 12.057 70.054 1.00 21.77 93 PHE A O 1
ATOM 758 N N . ASP A 1 94 ? 52.771 13.866 71.186 1.00 21.30 94 ASP A N 1
ATOM 759 C CA . ASP A 1 94 ? 51.636 13.848 72.101 1.00 21.76 94 ASP A CA 1
ATOM 760 C C . ASP A 1 94 ? 50.320 14.037 71.360 1.00 21.98 94 ASP A C 1
ATOM 761 O O . ASP A 1 94 ? 49.304 13.410 71.701 1.00 19.86 94 ASP A O 1
ATOM 766 N N . VAL A 1 95 ? 50.318 14.901 70.340 1.00 18.63 95 VAL A N 1
ATOM 767 C CA . VAL A 1 95 ? 49.087 15.172 69.607 1.00 21.64 95 VAL A CA 1
ATOM 768 C C . VAL A 1 95 ? 48.674 13.946 68.810 1.00 17.72 95 VAL A C 1
ATOM 769 O O . VAL A 1 95 ? 47.497 13.588 68.776 1.00 19.40 95 VAL A O 1
ATOM 773 N N . ALA A 1 96 ? 49.641 13.261 68.191 1.00 21.11 96 ALA A N 1
ATOM 774 C CA . ALA A 1 96 ? 49.337 12.026 67.470 1.00 19.67 96 ALA A CA 1
ATOM 775 C C . ALA A 1 96 ? 48.840 10.932 68.412 1.00 18.42 96 ALA A C 1
ATOM 776 O O . ALA A 1 96 ? 47.934 10.160 68.059 1.00 22.81 96 ALA A O 1
ATOM 778 N N . LEU A 1 97 ? 49.416 10.834 69.614 1.00 21.10 97 LEU A N 1
ATOM 779 C CA . LEU A 1 97 ? 48.905 9.843 70.564 1.00 18.46 97 LEU A CA 1
ATOM 780 C C . LEU A 1 97 ? 47.469 10.169 70.957 1.00 17.41 97 LEU A C 1
ATOM 781 O O . LEU A 1 97 ? 46.629 9.271 71.081 1.00 17.94 97 LEU A O 1
ATOM 786 N N . LEU A 1 98 ? 47.155 11.462 71.094 1.00 18.88 98 LEU A N 1
ATOM 787 C CA . LEU A 1 98 ? 45.780 11.869 71.371 1.00 19.34 98 LEU A CA 1
ATOM 788 C C . LEU A 1 98 ? 44.850 11.588 70.195 1.00 18.79 98 LEU A C 1
ATOM 789 O O . LEU A 1 98 ? 43.666 11.316 70.404 1.00 19.12 98 LEU A O 1
ATOM 794 N N . ALA A 1 99 ? 45.343 11.690 68.962 1.00 15.14 99 ALA A N 1
ATOM 795 C CA . ALA A 1 99 ? 44.509 11.344 67.813 1.00 18.83 99 ALA A CA 1
ATOM 796 C C . ALA A 1 99 ? 44.185 9.850 67.803 1.00 18.83 99 ALA A C 1
ATOM 797 O O . ALA A 1 99 ? 43.044 9.439 67.507 1.00 17.48 99 ALA A O 1
ATOM 799 N N . VAL A 1 100 ? 45.172 9.025 68.162 1.00 17.12 100 VAL A N 1
ATOM 800 C CA . VAL A 1 100 ? 44.906 7.604 68.369 1.00 17.97 100 VAL A CA 1
ATOM 801 C C . VAL A 1 100 ? 43.833 7.427 69.441 1.00 18.92 100 VAL A C 1
ATOM 802 O O . VAL A 1 100 ? 42.878 6.659 69.279 1.00 20.27 100 VAL A O 1
ATOM 806 N N . ASN A 1 101 ? 43.971 8.157 70.546 1.00 18.98 101 ASN A N 1
ATOM 807 C CA . ASN A 1 101 ? 43.021 8.012 71.645 1.00 20.59 101 ASN A CA 1
ATOM 808 C C . ASN A 1 101 ? 41.616 8.435 71.222 1.00 21.64 101 ASN A C 1
ATOM 809 O O . ASN A 1 101 ? 40.628 7.837 71.652 1.00 22.85 101 ASN A O 1
ATOM 814 N N . ALA A 1 102 ? 41.506 9.462 70.375 1.00 18.33 102 ALA A N 1
ATOM 815 C CA . ALA A 1 102 ? 40.192 9.859 69.872 1.00 20.33 102 ALA A CA 1
ATOM 816 C C . ALA A 1 102 ? 39.553 8.746 69.055 1.00 20.31 102 ALA A C 1
ATOM 817 O O . ALA A 1 102 ? 38.355 8.475 69.187 1.00 18.09 102 ALA A O 1
ATOM 819 N N . CYS A 1 103 ? 40.336 8.087 68.197 1.00 21.07 103 CYS A N 1
ATOM 820 C CA . CYS A 1 103 ? 39.789 6.943 67.463 1.00 20.68 103 CYS A CA 1
ATOM 821 C C . CYS A 1 103 ? 39.415 5.783 68.402 1.00 22.62 103 CYS A C 1
ATOM 822 O O . CYS A 1 103 ? 38.411 5.087 68.188 1.00 20.41 103 CYS A O 1
ATOM 825 N N . LEU A 1 104 ? 40.201 5.566 69.454 1.00 21.60 104 LEU A N 1
ATOM 826 C CA . LEU A 1 104 ? 39.900 4.483 70.389 1.00 20.10 104 LEU A CA 1
ATOM 827 C C . LEU A 1 104 ? 38.583 4.757 71.114 1.00 21.39 104 LEU A C 1
ATOM 828 O O . LEU A 1 104 ? 37.718 3.875 71.233 1.00 19.22 104 LEU A O 1
ATOM 833 N N . ASP A 1 105 ? 38.422 6.004 71.584 1.00 22.42 105 ASP A N 1
ATOM 834 C CA . ASP A 1 105 ? 37.146 6.541 72.050 1.00 20.06 105 ASP A CA 1
ATOM 835 C C . ASP A 1 105 ? 36.020 6.333 71.038 1.00 20.84 105 ASP A C 1
ATOM 836 O O . ASP A 1 105 ? 34.897 6.003 71.412 1.00 16.63 105 ASP A O 1
ATOM 841 N N . GLY A 1 106 ? 36.280 6.608 69.760 1.00 21.71 106 GLY A N 1
ATOM 842 C CA . GLY A 1 106 ? 35.246 6.436 68.758 1.00 19.83 106 GLY A CA 1
ATOM 843 C C . GLY A 1 106 ? 34.786 4.997 68.636 1.00 20.44 106 GLY A C 1
ATOM 844 O O . GLY A 1 106 ? 33.595 4.733 68.491 1.00 23.74 106 GLY A O 1
ATOM 845 N N . VAL A 1 107 ? 35.728 4.051 68.672 1.00 18.71 107 VAL A N 1
ATOM 846 C CA . VAL A 1 107 ? 35.366 2.632 68.706 1.00 19.29 107 VAL A CA 1
ATOM 847 C C . VAL A 1 107 ? 34.469 2.342 69.909 1.00 23.76 107 VAL A C 1
ATOM 848 O O . VAL A 1 107 ? 33.386 1.745 69.782 1.00 24.74 107 VAL A O 1
ATOM 852 N N . ASP A 1 108 ? 34.921 2.751 71.099 1.00 22.07 108 ASP A N 1
ATOM 853 C CA . ASP A 1 108 ? 34.127 2.573 72.313 1.00 22.14 108 ASP A CA 1
ATOM 854 C C . ASP A 1 108 ? 32.713 3.115 72.142 1.00 24.28 108 ASP A C 1
ATOM 855 O O . ASP A 1 108 ? 31.726 2.453 72.472 1.00 23.57 108 ASP A O 1
ATOM 860 N N . LEU A 1 109 ? 32.609 4.338 71.629 1.00 24.71 109 LEU A N 1
ATOM 861 C CA . LEU A 1 109 ? 31.342 5.049 71.600 1.00 25.80 109 LEU A CA 1
ATOM 862 C C . LEU A 1 109 ? 30.411 4.465 70.545 1.00 25.90 109 LEU A C 1
ATOM 863 O O . LEU A 1 109 ? 29.209 4.304 70.788 1.00 25.70 109 LEU A O 1
ATOM 868 N N . ALA A 1 110 ? 30.953 4.148 69.364 1.00 25.09 110 ALA A N 1
ATOM 869 C CA . ALA A 1 110 ? 30.175 3.489 68.321 1.00 26.91 110 ALA A CA 1
ATOM 870 C C . ALA A 1 110 ? 29.637 2.144 68.799 1.00 28.20 110 ALA A C 1
ATOM 871 O O . ALA A 1 110 ? 28.473 1.806 68.548 1.00 27.75 110 ALA A O 1
ATOM 873 N N . LEU A 1 111 ? 30.469 1.364 69.499 1.00 30.38 111 LEU A N 1
ATOM 874 C CA . LEU A 1 111 ? 30.000 0.093 70.047 1.00 31.67 111 LEU A CA 1
ATOM 875 C C . LEU A 1 111 ? 28.921 0.291 71.093 1.00 28.67 111 LEU A C 1
ATOM 876 O O . LEU A 1 111 ? 27.936 -0.453 71.119 1.00 32.08 111 LEU A O 1
ATOM 881 N N . GLN A 1 112 ? 29.101 1.269 71.973 1.00 27.71 112 GLN A N 1
ATOM 882 C CA . GLN A 1 112 ? 28.193 1.425 73.103 1.00 33.62 112 GLN A CA 1
ATOM 883 C C . GLN A 1 112 ? 26.831 1.944 72.649 1.00 36.53 112 GLN A C 1
ATOM 884 O O . GLN A 1 112 ? 25.787 1.414 73.053 1.00 35.03 112 GLN A O 1
ATOM 890 N N . THR A 1 113 ? 26.818 2.953 71.777 1.00 32.31 113 THR A N 1
ATOM 891 C CA . THR A 1 113 ? 25.596 3.674 71.447 1.00 27.86 113 THR A CA 1
ATOM 892 C C . THR A 1 113 ? 24.946 3.221 70.144 1.00 31.63 113 THR A C 1
ATOM 893 O O . THR A 1 113 ? 23.782 3.558 69.907 1.00 30.33 113 THR A O 1
ATOM 897 N N . LYS A 1 114 ? 25.660 2.491 69.294 1.00 28.03 114 LYS A N 1
ATOM 898 C CA . LYS A 1 114 ? 25.201 2.158 67.950 1.00 29.69 114 LYS A CA 1
ATOM 899 C C . LYS A 1 114 ? 24.945 3.398 67.109 1.00 30.91 114 LYS A C 1
ATOM 900 O O . LYS A 1 114 ? 24.285 3.319 66.075 1.00 38.81 114 LYS A O 1
ATOM 906 N N . GLU A 1 115 ? 25.454 4.549 67.516 1.00 27.04 115 GLU A N 1
ATOM 907 C CA . GLU A 1 115 ? 25.300 5.767 66.732 1.00 30.36 115 GLU A CA 1
ATOM 908 C C . GLU A 1 115 ? 26.618 6.138 66.054 1.00 27.40 115 GLU A C 1
ATOM 909 O O . GLU A 1 115 ? 27.688 5.701 66.480 1.00 24.92 115 GLU A O 1
ATOM 915 N N . PRO A 1 116 ? 26.570 6.908 64.969 1.00 29.51 116 PRO A N 1
ATOM 916 C CA . PRO A 1 116 ? 27.814 7.251 64.257 1.00 26.98 116 PRO A CA 1
ATOM 917 C C . PRO A 1 116 ? 28.729 8.164 65.066 1.00 23.29 116 PRO A C 1
ATOM 918 O O . PRO A 1 116 ? 28.289 8.961 65.894 1.00 24.53 116 PRO A O 1
ATOM 922 N N . VAL A 1 117 ? 30.027 8.045 64.804 1.00 24.21 117 VAL A N 1
ATOM 923 C CA . VAL A 1 117 ? 31.060 8.820 65.484 1.00 21.28 117 VAL A CA 1
ATOM 924 C C . VAL A 1 117 ? 32.050 9.316 64.439 1.00 19.80 117 VAL A C 1
ATOM 925 O O . VAL A 1 117 ? 32.443 8.562 63.548 1.00 21.87 117 VAL A O 1
ATOM 929 N N . PHE A 1 118 ? 32.427 10.586 64.538 1.00 24.10 118 PHE A N 1
ATOM 930 C CA . PHE A 1 118 ? 33.412 11.224 63.672 1.00 23.11 118 PHE A CA 1
ATOM 931 C C . PHE A 1 118 ? 34.560 11.725 64.536 1.00 21.03 118 PHE A C 1
ATOM 932 O O . PHE A 1 118 ? 34.367 12.629 65.355 1.00 23.38 118 PHE A O 1
ATOM 940 N N . ALA A 1 119 ? 35.741 11.120 64.367 1.00 20.64 119 ALA A N 1
ATOM 941 C CA . ALA A 1 119 ? 36.962 11.540 65.052 1.00 20.73 119 ALA A CA 1
ATOM 942 C C . ALA A 1 119 ? 37.641 12.618 64.214 1.00 21.13 119 ALA A C 1
ATOM 943 O O . ALA A 1 119 ? 38.224 12.333 63.150 1.00 21.92 119 ALA A O 1
ATOM 945 N N . LEU A 1 120 ? 37.549 13.854 64.698 1.00 18.98 120 LEU A N 1
ATOM 946 C CA . LEU A 1 120 ? 38.040 15.047 64.016 1.00 18.61 120 LEU A CA 1
ATOM 947 C C . LEU A 1 120 ? 39.467 15.259 64.503 1.00 21.53 120 LEU A C 1
ATOM 948 O O . LEU A 1 120 ? 39.719 15.952 65.482 1.00 23.91 120 LEU A O 1
ATOM 953 N N . VAL A 1 121 ? 40.412 14.618 63.827 1.00 19.14 121 VAL A N 1
ATOM 954 C CA . VAL A 1 121 ? 41.760 14.447 64.352 1.00 23.11 121 VAL A CA 1
ATOM 955 C C . VAL A 1 121 ? 42.753 15.019 63.356 1.00 18.70 121 VAL A C 1
ATOM 956 O O . VAL A 1 121 ? 42.519 15.039 62.146 1.00 22.47 121 VAL A O 1
ATOM 960 N N . ARG A 1 122 ? 43.861 15.497 63.885 1.00 20.55 122 ARG A N 1
ATOM 961 C CA . ARG A 1 122 ? 45.115 15.707 63.187 1.00 19.28 122 ARG A CA 1
ATOM 962 C C . ARG A 1 122 ? 46.176 15.068 64.065 1.00 22.36 122 ARG A C 1
ATOM 963 O O . ARG A 1 122 ? 46.004 15.020 65.288 1.00 24.28 122 ARG A O 1
ATOM 971 N N . PRO A 1 123 ? 47.255 14.529 63.481 1.00 19.76 123 PRO A N 1
ATOM 972 C CA . PRO A 1 123 ? 47.516 14.419 62.041 1.00 24.32 123 PRO A CA 1
ATOM 973 C C . PRO A 1 123 ? 46.710 13.271 61.449 1.00 19.86 123 PRO A C 1
ATOM 974 O O . PRO A 1 123 ? 46.189 12.467 62.213 1.00 18.90 123 PRO A O 1
ATOM 978 N N . PRO A 1 124 ? 46.599 13.195 60.125 1.00 20.24 124 PRO A N 1
ATOM 979 C CA . PRO A 1 124 ? 45.970 12.018 59.514 1.00 19.66 124 PRO A CA 1
ATOM 980 C C . PRO A 1 124 ? 46.859 10.793 59.715 1.00 21.64 124 PRO A C 1
ATOM 981 O O . PRO A 1 124 ? 48.006 10.893 60.158 1.00 17.53 124 PRO A O 1
ATOM 985 N N . GLY A 1 125 ? 46.329 9.620 59.357 1.00 19.37 125 GLY A N 1
ATOM 986 C CA . GLY A 1 125 ? 47.077 8.401 59.617 1.00 19.20 125 GLY A CA 1
ATOM 987 C C . GLY A 1 125 ? 47.374 7.401 58.509 1.00 20.14 125 GLY A C 1
ATOM 988 O O . GLY A 1 125 ? 48.298 6.599 58.668 1.00 18.35 125 GLY A O 1
ATOM 989 N N . HIS A 1 126 ? 46.652 7.422 57.381 1.00 21.71 126 HIS A N 1
ATOM 990 C CA . HIS A 1 126 ? 46.616 6.208 56.564 1.00 20.44 126 HIS A CA 1
ATOM 991 C C . HIS A 1 126 ? 47.881 5.950 55.740 1.00 18.26 126 HIS A C 1
ATOM 992 O O . HIS A 1 126 ? 48.012 4.852 55.193 1.00 19.96 126 HIS A O 1
ATOM 999 N N . HIS A 1 127 ? 48.829 6.888 55.665 1.00 20.23 127 HIS A N 1
ATOM 1000 C CA . HIS A 1 127 ? 50.112 6.632 55.010 1.00 19.13 127 HIS A CA 1
ATOM 1001 C C . HIS A 1 127 ? 51.226 6.187 55.959 1.00 19.45 127 HIS A C 1
ATOM 1002 O O . HIS A 1 127 ? 52.270 5.712 55.481 1.00 17.31 127 HIS A O 1
ATOM 1009 N N . ALA A 1 128 ? 51.060 6.380 57.269 1.00 15.92 128 ALA A N 1
ATOM 1010 C CA . ALA A 1 128 ? 52.090 5.986 58.222 1.00 21.67 128 ALA A CA 1
ATOM 1011 C C . ALA A 1 128 ? 52.264 4.473 58.216 1.00 21.96 128 ALA A C 1
ATOM 1012 O O . ALA A 1 128 ? 51.287 3.722 58.272 1.00 18.97 128 ALA A O 1
ATOM 1014 N N . THR A 1 129 ? 53.513 4.026 58.143 1.00 21.33 129 THR A N 1
ATOM 1015 C CA . THR A 1 129 ? 53.822 2.606 58.098 1.00 20.08 129 THR A CA 1
ATOM 1016 C C . T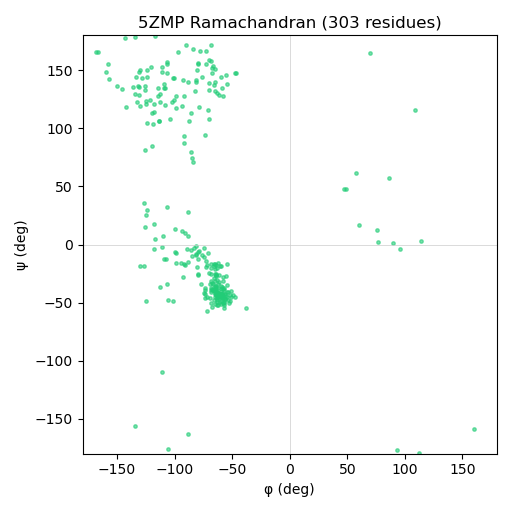HR A 1 129 ? 54.385 2.173 59.434 1.00 22.75 129 THR A C 1
ATOM 1017 O O . THR A 1 129 ? 54.481 2.957 60.380 1.00 25.89 129 THR A O 1
ATOM 1021 N N . ARG A 1 130 ? 54.785 0.903 59.484 1.00 25.37 130 ARG A N 1
ATOM 1022 C CA . ARG A 1 130 ? 55.319 0.334 60.711 1.00 27.14 130 ARG A CA 1
ATOM 1023 C C . ARG A 1 130 ? 56.559 1.094 61.171 1.00 25.23 130 ARG A C 1
ATOM 1024 O O . ARG A 1 130 ? 56.758 1.308 62.373 1.00 21.96 130 ARG A O 1
ATOM 1032 N N . SER A 1 131 ? 57.375 1.561 60.228 1.00 21.45 131 SER A N 1
ATOM 1033 C CA . SER A 1 131 ? 58.689 2.088 60.569 1.00 24.81 131 SER A CA 1
ATOM 1034 C C . SER A 1 131 ? 58.908 3.562 60.236 1.00 25.50 131 SER A C 1
ATOM 1035 O O . SER A 1 131 ? 59.987 4.084 60.549 1.00 24.99 131 SER A O 1
ATOM 1038 N N . THR A 1 132 ? 57.953 4.246 59.602 1.00 23.21 132 THR A N 1
ATOM 1039 C CA . THR A 1 132 ? 58.160 5.660 59.314 1.00 23.24 132 THR A CA 1
ATOM 1040 C C . THR A 1 132 ? 56.825 6.359 59.074 1.00 24.95 132 THR A C 1
ATOM 1041 O O . THR A 1 132 ? 55.869 5.754 58.580 1.00 25.03 132 THR A O 1
ATOM 1045 N N . GLY A 1 133 ? 56.771 7.649 59.447 1.00 23.58 133 GLY A N 1
ATOM 1046 C CA . GLY A 1 133 ? 55.699 8.508 58.985 1.00 22.10 133 GLY A CA 1
ATOM 1047 C C . GLY A 1 133 ? 55.938 9.004 57.563 1.00 25.14 133 GLY A C 1
ATOM 1048 O O . GLY A 1 133 ? 57.073 9.033 57.082 1.00 21.97 133 GLY A O 1
ATOM 1049 N N . MET A 1 134 ? 54.853 9.369 56.872 1.00 21.81 134 MET A N 1
ATOM 1050 C CA . MET A 1 134 ? 54.976 9.932 55.526 1.00 22.69 134 MET A CA 1
ATOM 1051 C C . MET A 1 134 ? 53.639 10.517 55.118 1.00 23.60 134 MET A C 1
ATOM 1052 O O . MET A 1 134 ? 52.612 10.239 55.737 1.00 23.31 134 MET A O 1
ATOM 1057 N N . GLY A 1 135 ? 53.663 11.320 54.053 1.00 25.09 135 GLY A N 1
ATOM 1058 C CA . GLY A 1 135 ? 52.460 11.929 53.526 1.00 20.55 135 GLY A CA 1
ATOM 1059 C C . GLY A 1 135 ? 51.592 12.570 54.590 1.00 22.24 135 GLY A C 1
ATOM 1060 O O . GLY A 1 135 ? 50.383 12.320 54.648 1.00 23.59 135 GLY A O 1
ATOM 1061 N N . PHE A 1 136 ? 52.204 13.364 55.465 1.00 20.68 136 PHE A N 1
ATOM 1062 C CA . PHE A 1 136 ? 51.563 14.169 56.513 1.00 22.50 136 PHE A CA 1
ATOM 1063 C C . PHE A 1 136 ? 51.138 13.292 57.690 1.00 23.80 136 PHE A C 1
ATOM 1064 O O . PHE A 1 136 ? 50.567 13.833 58.651 1.00 19.02 136 PHE A O 1
ATOM 1072 N N . CYS A 1 137 ? 51.415 11.981 57.661 1.00 19.83 137 CYS A N 1
ATOM 1073 C CA . CYS A 1 137 ? 50.927 11.007 58.632 1.00 21.98 137 CYS A CA 1
ATOM 1074 C C . CYS A 1 137 ? 52.044 10.522 59.550 1.00 21.87 137 CYS A C 1
ATOM 1075 O O . CYS A 1 137 ? 53.133 10.179 59.087 1.00 25.13 137 CYS A O 1
ATOM 1078 N N . LEU A 1 138 ? 51.758 10.460 60.849 1.00 18.81 138 LEU A N 1
ATOM 1079 C CA . LEU A 1 138 ? 52.725 10.010 61.847 1.00 19.94 138 LEU A CA 1
ATOM 1080 C C . LEU A 1 138 ? 52.438 8.614 62.382 1.00 18.40 138 LEU A C 1
ATOM 1081 O O . LEU A 1 138 ? 53.353 7.789 62.466 1.00 21.14 138 LEU A O 1
ATOM 1086 N N . LEU A 1 139 ? 51.189 8.335 62.773 1.00 18.31 139 LEU A N 1
ATOM 1087 C CA . LEU A 1 139 ? 50.762 7.039 63.292 1.00 20.22 139 LEU A CA 1
ATOM 1088 C C . LEU A 1 139 ? 49.510 6.594 62.549 1.00 17.40 139 LEU A C 1
ATOM 1089 O O . LEU A 1 139 ? 48.721 7.419 62.084 1.00 19.23 139 LEU A O 1
ATOM 1094 N N . GLY A 1 140 ? 49.335 5.284 62.430 1.00 19.63 140 GLY A N 1
ATOM 1095 C CA . GLY A 1 140 ? 48.243 4.752 61.635 1.00 18.83 140 GLY A CA 1
ATOM 1096 C C . GLY A 1 140 ? 46.934 4.676 62.385 1.00 17.97 140 GLY A C 1
ATOM 1097 O O . GLY A 1 140 ? 46.495 3.573 62.706 1.00 20.27 140 GLY A O 1
ATOM 1098 N N . ASN A 1 141 ? 46.318 5.840 62.660 1.00 19.94 141 ASN A N 1
ATOM 1099 C CA . ASN A 1 141 ? 45.110 5.952 63.483 1.00 16.63 141 ASN A CA 1
ATOM 1100 C C . ASN A 1 141 ? 44.104 4.819 63.265 1.00 21.84 141 ASN A C 1
ATOM 1101 O O . ASN A 1 141 ? 43.693 4.139 64.214 1.00 18.42 141 ASN A O 1
ATOM 1106 N N . VAL A 1 142 ? 43.701 4.605 62.008 1.00 18.77 142 VAL A N 1
ATOM 1107 C CA . VAL A 1 142 ? 42.582 3.713 61.714 1.00 21.03 142 VAL A CA 1
ATOM 1108 C C . VAL A 1 142 ? 42.992 2.252 61.878 1.00 18.84 142 VAL A C 1
ATOM 1109 O O . VAL A 1 142 ? 42.233 1.437 62.418 1.00 18.48 142 VAL A O 1
ATOM 1113 N N . ALA A 1 143 ? 44.192 1.891 61.423 1.00 17.57 143 ALA A N 1
ATOM 1114 C CA . ALA A 1 143 ? 44.650 0.518 61.632 1.00 20.10 143 ALA A CA 1
ATOM 1115 C C . ALA A 1 143 ? 44.838 0.226 63.118 1.00 19.21 143 ALA A C 1
ATOM 1116 O O . ALA A 1 143 ? 44.494 -0.865 63.603 1.00 20.26 143 ALA A O 1
ATOM 1118 N N . ILE A 1 144 ? 45.358 1.202 63.863 1.00 17.88 144 ILE A N 1
ATOM 1119 C CA . ILE A 1 144 ? 45.470 1.036 65.312 1.00 20.95 144 ILE A CA 1
ATOM 1120 C C . ILE A 1 144 ? 44.092 0.871 65.936 1.00 21.51 144 ILE A C 1
ATOM 1121 O O . ILE A 1 144 ? 43.900 0.040 66.833 1.00 23.97 144 ILE A O 1
ATOM 1126 N N . ALA A 1 145 ? 43.111 1.656 65.473 1.00 22.83 145 ALA A N 1
ATOM 1127 C CA . ALA A 1 145 ? 41.770 1.599 66.060 1.00 21.57 145 ALA A CA 1
ATOM 1128 C C . ALA A 1 145 ? 41.117 0.252 65.792 1.00 19.75 145 ALA A C 1
ATOM 1129 O O . ALA A 1 145 ? 40.439 -0.306 66.661 1.00 20.94 145 ALA A O 1
ATOM 1131 N N . ALA A 1 146 ? 41.323 -0.287 64.596 1.00 17.08 146 ALA A N 1
ATOM 1132 C CA . ALA A 1 146 ? 40.849 -1.628 64.269 1.00 18.01 146 ALA A CA 1
ATOM 1133 C C . ALA A 1 146 ? 41.447 -2.670 65.202 1.00 21.62 146 ALA A C 1
ATOM 1134 O O . ALA A 1 146 ? 40.739 -3.575 65.684 1.00 19.47 146 ALA A O 1
ATOM 1136 N N . HIS A 1 147 ? 42.759 -2.578 65.448 1.00 18.97 147 HIS A N 1
ATOM 1137 C CA . HIS A 1 147 ? 43.382 -3.547 66.343 1.00 21.08 147 HIS A CA 1
ATOM 1138 C C . HIS A 1 147 ? 42.887 -3.388 67.776 1.00 22.06 147 HIS A C 1
ATOM 1139 O O . HIS A 1 147 ? 42.758 -4.387 68.497 1.00 20.46 147 HIS A O 1
ATOM 1146 N N . TYR A 1 148 ? 42.600 -2.151 68.188 1.00 21.49 148 TYR A N 1
ATOM 1147 C CA . TYR A 1 148 ? 41.961 -1.900 69.474 1.00 21.28 148 TYR A CA 1
ATOM 1148 C C . TYR A 1 148 ? 40.588 -2.556 69.531 1.00 21.81 148 TYR A C 1
ATOM 1149 O O . TYR A 1 148 ? 40.238 -3.221 70.513 1.00 17.69 148 TYR A O 1
ATOM 1158 N N . ALA A 1 149 ? 39.805 -2.385 68.462 1.00 22.18 149 ALA A N 1
ATOM 1159 C CA . ALA A 1 149 ? 38.441 -2.902 68.423 1.00 20.12 149 ALA A CA 1
ATOM 1160 C C . ALA A 1 149 ? 38.425 -4.421 68.543 1.00 20.51 149 ALA A C 1
ATOM 1161 O O . ALA A 1 149 ? 37.540 -4.995 69.185 1.00 18.02 149 ALA A O 1
ATOM 1163 N N . LEU A 1 150 ? 39.406 -5.090 67.931 1.00 21.79 150 LEU A N 1
ATOM 1164 C CA . LEU A 1 150 ? 39.420 -6.547 67.968 1.00 17.75 150 LEU A CA 1
ATOM 1165 C C . LEU A 1 150 ? 39.633 -7.102 69.377 1.00 19.06 150 LEU A C 1
ATOM 1166 O O . LEU A 1 150 ? 39.346 -8.278 69.608 1.00 19.77 150 LEU A O 1
ATOM 1171 N N . GLY A 1 151 ? 40.118 -6.288 70.325 1.00 22.48 151 GLY A N 1
ATOM 1172 C CA . GLY A 1 151 ? 40.244 -6.684 71.719 1.00 18.28 151 GLY A CA 1
ATOM 1173 C C . GLY A 1 151 ? 38.970 -6.580 72.535 1.00 24.47 151 GLY A C 1
ATOM 1174 O O . GLY A 1 151 ? 38.974 -6.918 73.724 1.00 26.37 151 GLY A O 1
ATOM 1175 N N . LEU A 1 152 ? 37.875 -6.126 71.917 1.00 23.01 152 LEU A N 1
ATOM 1176 C CA . LEU A 1 152 ? 36.630 -5.783 72.592 1.00 24.41 152 LEU A CA 1
ATOM 1177 C C . LEU A 1 152 ? 35.606 -6.890 72.420 1.00 25.35 152 LEU A C 1
ATOM 1178 O O . LEU A 1 152 ? 35.516 -7.507 71.351 1.00 26.21 152 LEU A O 1
ATOM 1183 N N . ALA A 1 153 ? 34.820 -7.112 73.468 1.00 23.48 153 ALA A N 1
ATOM 1184 C CA . ALA A 1 153 ? 33.750 -8.098 73.409 1.00 28.34 153 ALA A CA 1
ATOM 1185 C C . ALA A 1 153 ? 32.731 -7.717 72.343 1.00 23.11 153 ALA A C 1
ATOM 1186 O O . ALA A 1 153 ? 32.223 -6.595 72.323 1.00 23.04 153 ALA A O 1
ATOM 1188 N N . GLY A 1 154 ? 32.422 -8.665 71.466 1.00 27.69 154 GLY A N 1
ATOM 1189 C CA . GLY A 1 154 ? 31.454 -8.444 70.414 1.00 28.51 154 GLY A CA 1
ATOM 1190 C C . GLY A 1 154 ? 32.033 -8.042 69.074 1.00 27.58 154 GLY A C 1
ATOM 1191 O O . GLY A 1 154 ? 31.272 -7.902 68.103 1.00 31.42 154 GLY A O 1
ATOM 1192 N N . ILE A 1 155 ? 33.344 -7.844 68.981 1.00 25.70 155 ILE A N 1
ATOM 1193 C CA . ILE A 1 155 ? 33.986 -7.452 67.731 1.00 25.53 155 ILE A CA 1
ATOM 1194 C C . ILE A 1 155 ? 34.971 -8.548 67.364 1.00 24.99 155 ILE A C 1
ATOM 1195 O O . ILE A 1 155 ? 36.055 -8.638 67.954 1.00 26.83 155 ILE A O 1
ATOM 1200 N N . LYS A 1 156 ? 34.606 -9.378 66.384 1.00 21.23 156 LYS A N 1
ATOM 1201 C CA . LYS A 1 156 ? 35.514 -10.389 65.867 1.00 23.40 156 LYS A CA 1
ATOM 1202 C C . LYS A 1 156 ? 36.037 -10.068 64.475 1.00 22.78 156 LYS A C 1
ATOM 1203 O O . LYS A 1 156 ? 36.996 -10.710 64.041 1.00 21.54 156 LYS A O 1
ATOM 1209 N N . LYS A 1 157 ? 35.449 -9.080 63.789 1.00 21.57 157 LYS A N 1
ATOM 1210 C CA . LYS A 1 157 ? 35.769 -8.706 62.414 1.00 22.47 157 LYS A CA 1
ATOM 1211 C C . LYS A 1 157 ? 35.615 -7.200 62.280 1.00 23.09 157 LYS A C 1
ATOM 1212 O O . LYS A 1 157 ? 34.605 -6.639 62.718 1.00 24.28 157 LYS A O 1
ATOM 1218 N N . VAL A 1 158 ? 36.594 -6.552 61.662 1.00 23.64 158 VAL A N 1
ATOM 1219 C CA . VAL A 1 158 ? 36.525 -5.127 61.380 1.00 20.67 158 VAL A CA 1
ATOM 1220 C C . VAL A 1 158 ? 36.759 -4.914 59.891 1.00 20.64 158 VAL A C 1
ATOM 1221 O O . VAL A 1 158 ? 37.649 -5.533 59.291 1.00 20.26 158 VAL A O 1
ATOM 1225 N N . ALA A 1 159 ? 35.947 -4.046 59.291 1.00 20.41 159 ALA A N 1
ATOM 1226 C CA . ALA A 1 159 ? 36.171 -3.596 57.931 1.00 23.85 159 ALA A CA 1
ATOM 1227 C C . ALA A 1 159 ? 36.624 -2.143 57.964 1.00 23.20 159 ALA A C 1
ATOM 1228 O O . ALA A 1 159 ? 36.100 -1.343 58.748 1.00 20.58 159 ALA A O 1
ATOM 1230 N N . ILE A 1 160 ? 37.616 -1.815 57.138 1.00 19.37 160 ILE A N 1
ATOM 1231 C CA . ILE A 1 160 ? 38.073 -0.443 56.942 1.00 19.96 160 ILE A CA 1
ATOM 1232 C C . ILE A 1 160 ? 37.758 -0.044 55.506 1.00 22.50 160 ILE A C 1
ATOM 1233 O O . ILE A 1 160 ? 37.991 -0.822 54.572 1.00 22.52 160 ILE A O 1
ATOM 1238 N N . LEU A 1 161 ? 37.207 1.151 55.334 1.00 20.98 161 LEU A N 1
ATOM 1239 C CA . LEU A 1 161 ? 36.907 1.690 54.012 1.00 23.16 161 LEU A CA 1
ATOM 1240 C C . LEU A 1 161 ? 37.582 3.047 53.883 1.00 23.28 161 LEU A C 1
ATOM 1241 O O . LEU A 1 161 ? 37.314 3.950 54.674 1.00 22.56 161 LEU A O 1
ATOM 1246 N N . ASP A 1 162 ? 38.460 3.183 52.898 1.00 23.93 162 ASP A N 1
ATOM 1247 C CA . ASP A 1 162 ? 39.315 4.347 52.726 1.00 22.40 162 ASP A CA 1
ATOM 1248 C C . ASP A 1 162 ? 38.874 5.051 51.444 1.00 22.99 162 ASP A C 1
ATOM 1249 O O . ASP A 1 162 ? 39.138 4.562 50.337 1.00 15.19 162 ASP A O 1
ATOM 1254 N N . TRP A 1 163 ? 38.197 6.193 51.591 1.00 22.55 163 TRP A N 1
ATOM 1255 C CA . TRP A 1 163 ? 37.748 6.951 50.432 1.00 20.33 163 TRP A CA 1
ATOM 1256 C C . TRP A 1 163 ? 38.509 8.258 50.270 1.00 22.09 163 TRP A C 1
ATOM 1257 O O . TRP A 1 163 ? 38.164 9.061 49.391 1.00 20.29 163 TRP A O 1
ATOM 1268 N N . ASP A 1 164 ? 39.552 8.480 51.080 1.00 19.28 164 ASP A N 1
ATOM 1269 C CA . ASP A 1 164 ? 40.582 9.446 50.719 1.00 21.78 164 ASP A CA 1
ATOM 1270 C C . ASP A 1 164 ? 41.000 9.216 49.270 1.00 20.30 164 ASP A C 1
ATOM 1271 O O . ASP A 1 164 ? 40.988 8.084 48.790 1.00 19.00 164 ASP A O 1
ATOM 1276 N N . VAL A 1 165 ? 41.375 10.289 48.564 1.00 18.56 165 VAL A N 1
ATOM 1277 C CA . VAL A 1 165 ? 41.738 10.140 47.156 1.00 18.71 165 VAL A CA 1
ATOM 1278 C C . VAL A 1 165 ? 42.992 9.299 46.987 1.00 21.67 165 VAL A C 1
ATOM 1279 O O . VAL A 1 165 ? 43.214 8.725 45.918 1.00 22.25 165 VAL A O 1
ATOM 1283 N N . HIS A 1 166 ? 43.808 9.187 48.028 1.00 22.59 166 HIS A N 1
ATOM 1284 C CA . HIS A 1 166 ? 45.091 8.507 47.963 1.00 19.35 166 HIS A CA 1
ATOM 1285 C C . HIS A 1 166 ? 44.953 7.108 48.543 1.00 22.59 166 HIS A C 1
ATOM 1286 O O . HIS A 1 166 ? 44.228 6.905 49.519 1.00 22.00 166 HIS A O 1
ATOM 1293 N N . HIS A 1 167 ? 45.662 6.145 47.953 1.00 19.11 167 HIS A N 1
ATOM 1294 C CA . HIS A 1 167 ? 45.732 4.813 48.543 1.00 19.37 167 HIS A CA 1
ATOM 1295 C C . HIS A 1 167 ? 46.303 4.883 49.960 1.00 18.73 167 HIS A C 1
ATOM 1296 O O . HIS A 1 167 ? 47.288 5.579 50.212 1.00 17.20 167 HIS A O 1
ATOM 1303 N N . GLY A 1 168 ? 45.673 4.173 50.895 1.00 20.98 168 GLY A N 1
ATOM 1304 C CA . GLY A 1 168 ? 46.206 4.122 52.251 1.00 20.81 168 GLY A CA 1
ATOM 1305 C C . GLY A 1 168 ? 47.262 3.049 52.389 1.00 20.87 168 GLY A C 1
ATOM 1306 O O . GLY A 1 168 ? 46.997 1.984 52.954 1.00 22.95 168 GLY A O 1
ATOM 1307 N N . ASN A 1 169 ? 48.454 3.312 51.841 1.00 23.31 169 ASN A N 1
ATOM 1308 C CA . ASN A 1 169 ? 49.519 2.310 51.827 1.00 23.53 169 ASN A CA 1
ATOM 1309 C C . ASN A 1 169 ? 49.877 1.868 53.237 1.00 20.10 169 ASN A C 1
ATOM 1310 O O . ASN A 1 169 ? 50.080 0.678 53.486 1.00 18.67 169 ASN A O 1
ATOM 1315 N N . GLY A 1 170 ? 49.965 2.814 54.166 1.00 21.25 170 GLY A N 1
ATOM 1316 C CA . GLY A 1 170 ? 50.152 2.489 55.561 1.00 19.28 170 GLY A CA 1
ATOM 1317 C C . GLY A 1 170 ? 49.076 1.582 56.113 1.00 20.83 170 GLY A C 1
ATOM 1318 O O . GLY A 1 170 ? 49.410 0.538 56.670 1.00 23.39 170 GLY A O 1
ATOM 1319 N N . THR A 1 171 ? 47.794 1.956 55.992 1.00 17.67 171 THR A N 1
ATOM 1320 C CA . THR A 1 171 ? 46.737 1.074 56.478 1.00 19.07 171 THR A CA 1
ATOM 1321 C C . THR A 1 171 ? 46.881 -0.325 55.890 1.00 20.85 171 THR A C 1
ATOM 1322 O O . THR A 1 171 ? 46.870 -1.330 56.619 1.00 21.35 171 THR A O 1
ATOM 1326 N N . GLU A 1 172 ? 47.035 -0.406 54.568 1.00 21.13 172 GLU A N 1
ATOM 1327 C CA . GLU A 1 172 ? 47.128 -1.706 53.920 1.00 23.05 172 GLU A CA 1
ATOM 1328 C C . GLU A 1 172 ? 48.286 -2.520 54.489 1.00 19.98 172 GLU A C 1
ATOM 1329 O O . GLU A 1 172 ? 48.108 -3.677 54.884 1.00 21.11 172 GLU A O 1
ATOM 1335 N N . TYR A 1 173 ? 49.479 -1.923 54.550 1.00 23.43 173 TYR A N 1
ATOM 1336 C CA . TYR A 1 173 ? 50.639 -2.613 55.110 1.00 23.96 173 TYR A CA 1
ATOM 1337 C C . TYR A 1 173 ? 50.37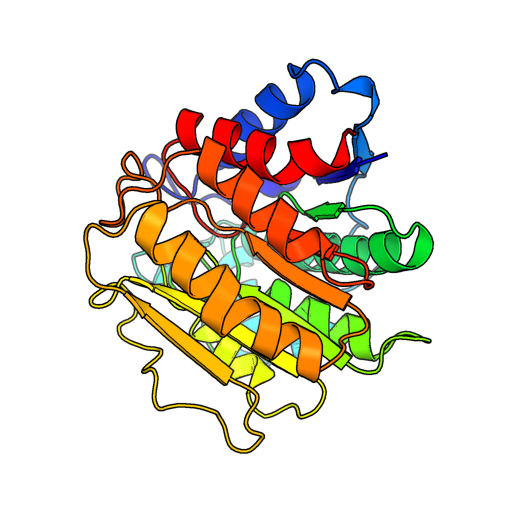4 -3.078 56.536 1.00 25.25 173 TYR A C 1
ATOM 1338 O O . TYR A 1 173 ? 50.794 -4.171 56.928 1.00 26.90 173 TYR A O 1
ATOM 1347 N N . LEU A 1 174 ? 49.681 -2.257 57.330 1.00 23.03 174 LEU A N 1
ATOM 1348 C CA . LEU A 1 174 ? 49.532 -2.535 58.757 1.00 25.86 174 LEU A CA 1
ATOM 1349 C C . LEU A 1 174 ? 48.461 -3.578 59.060 1.00 26.00 174 LEU A C 1
ATOM 1350 O O . LEU A 1 174 ? 48.547 -4.243 60.099 1.00 22.23 174 LEU A O 1
ATOM 1355 N N . VAL A 1 175 ? 47.449 -3.742 58.197 1.00 24.15 175 VAL A N 1
ATOM 1356 C CA . VAL A 1 175 ? 46.367 -4.692 58.476 1.00 23.63 175 VAL A CA 1
ATOM 1357 C C . VAL A 1 175 ? 46.398 -5.925 57.583 1.00 24.78 175 VAL A C 1
ATOM 1358 O O . VAL A 1 175 ? 45.696 -6.905 57.889 1.00 22.28 175 VAL A O 1
ATOM 1362 N N . GLU A 1 176 ? 47.194 -5.920 56.513 1.00 26.11 176 GLU A N 1
ATOM 1363 C CA . GLU A 1 176 ? 47.141 -6.970 55.499 1.00 23.46 176 GLU A CA 1
ATOM 1364 C C . GLU A 1 176 ? 47.302 -8.365 56.096 1.00 26.95 176 GLU A C 1
ATOM 1365 O O . GLU A 1 176 ? 46.601 -9.304 55.701 1.00 25.72 176 GLU A O 1
ATOM 1371 N N . GLU A 1 177 ? 48.215 -8.520 57.057 1.00 27.40 177 GLU A N 1
ATOM 1372 C CA . GLU A 1 177 ? 48.500 -9.819 57.657 1.00 27.99 177 GLU A CA 1
ATOM 1373 C C . GLU A 1 177 ? 47.423 -10.305 58.613 1.00 24.46 177 GLU A C 1
ATOM 1374 O O . GLU A 1 177 ? 47.548 -11.430 59.106 1.00 26.87 177 GLU A O 1
ATOM 1380 N N . ASN A 1 178 ? 46.376 -9.517 58.875 1.00 21.17 178 ASN A N 1
ATOM 1381 C CA . ASN A 1 178 ? 45.446 -9.823 59.949 1.00 19.08 178 ASN A CA 1
ATOM 1382 C C . ASN A 1 178 ? 44.152 -10.390 59.386 1.00 22.27 178 ASN A C 1
ATOM 1383 O O . ASN A 1 178 ? 43.358 -9.635 58.803 1.00 23.15 178 ASN A O 1
ATOM 1388 N N . PRO A 1 179 ? 43.886 -11.685 59.558 1.00 23.85 179 PRO A N 1
ATOM 1389 C CA . PRO A 1 179 ? 42.651 -12.281 59.014 1.00 27.14 179 PRO A CA 1
ATOM 1390 C C . PRO A 1 179 ? 41.371 -11.706 59.600 1.00 25.48 179 PRO A C 1
ATOM 1391 O O . PRO A 1 179 ? 40.301 -11.931 59.024 1.00 22.46 179 PRO A O 1
ATOM 1395 N N . GLN A 1 180 ? 41.444 -11.004 60.727 1.00 20.30 180 GLN A N 1
ATOM 1396 C CA . GLN A 1 180 ? 40.278 -10.387 61.341 1.00 20.69 180 GLN A CA 1
ATOM 1397 C C . GLN A 1 180 ? 39.876 -9.068 60.684 1.00 19.86 180 GLN A C 1
ATOM 1398 O O . GLN A 1 180 ? 38.841 -8.496 61.055 1.00 19.92 180 GLN A O 1
ATOM 1404 N N . ILE A 1 181 ? 40.665 -8.547 59.745 1.00 17.34 181 ILE A N 1
ATOM 1405 C CA . ILE A 1 181 ? 40.406 -7.235 59.166 1.00 21.73 181 ILE A CA 1
ATOM 1406 C C . ILE A 1 181 ? 40.293 -7.371 57.655 1.00 20.35 181 ILE A C 1
ATOM 1407 O O . ILE A 1 181 ? 40.976 -8.201 57.049 1.00 22.20 181 ILE A O 1
ATOM 1412 N N . ILE A 1 182 ? 39.402 -6.588 57.055 1.00 20.47 182 ILE A N 1
ATOM 1413 C CA . ILE A 1 182 ? 39.451 -6.360 55.613 1.00 20.61 182 ILE A CA 1
ATOM 1414 C C . ILE A 1 182 ? 39.615 -4.866 55.372 1.00 22.46 182 ILE A C 1
ATOM 1415 O O . ILE A 1 182 ? 39.215 -4.029 56.193 1.00 21.41 182 ILE A O 1
ATOM 1420 N N . TYR A 1 183 ? 40.224 -4.539 54.232 1.00 19.81 183 TYR A N 1
ATOM 1421 C CA . TYR A 1 183 ? 40.513 -3.169 53.850 1.00 20.72 183 TYR A CA 1
ATOM 1422 C C . TYR A 1 183 ? 40.045 -2.951 52.419 1.00 24.32 183 TYR A C 1
ATOM 1423 O O . TYR A 1 183 ? 40.368 -3.740 51.528 1.00 23.42 183 TYR A O 1
ATOM 1432 N N . CYS A 1 184 ? 39.259 -1.907 52.208 1.00 21.90 184 CYS A N 1
ATOM 1433 C CA . CYS A 1 184 ? 38.837 -1.525 50.874 1.00 23.61 184 CYS A CA 1
ATOM 1434 C C . CYS A 1 184 ? 39.208 -0.068 50.656 1.00 27.59 184 CYS A C 1
ATOM 1435 O O . CYS A 1 184 ? 38.933 0.774 51.515 1.00 23.75 184 CYS A O 1
ATOM 1438 N N . SER A 1 185 ? 39.811 0.228 49.512 1.00 23.35 185 SER A N 1
ATOM 1439 C CA . SER A 1 185 ? 40.271 1.577 49.211 1.00 21.87 185 SER A CA 1
ATOM 1440 C C . SER A 1 185 ? 39.803 1.981 47.822 1.00 24.35 185 SER A C 1
ATOM 1441 O O . SER A 1 185 ? 39.877 1.183 46.883 1.00 23.22 185 SER A O 1
ATOM 1444 N N . LEU A 1 186 ? 39.318 3.210 47.682 1.00 22.26 186 LEU A N 1
ATOM 1445 C CA . LEU A 1 186 ? 39.100 3.787 46.355 1.00 20.99 186 LEU A CA 1
ATOM 1446 C C . LEU A 1 186 ? 40.078 4.930 46.192 1.00 22.01 186 LEU A C 1
ATOM 1447 O O . LEU A 1 186 ? 40.171 5.790 47.075 1.00 18.08 186 LEU A O 1
ATOM 1452 N N . HIS A 1 187 ? 40.813 4.946 45.082 1.00 23.88 187 HIS A N 1
ATOM 1453 C CA . HIS A 1 187 ? 41.862 5.955 45.033 1.00 25.75 187 HIS A CA 1
ATOM 1454 C C . HIS A 1 187 ? 42.255 6.249 43.598 1.00 23.48 187 HIS A C 1
ATOM 1455 O O . HIS A 1 187 ? 42.116 5.408 42.711 1.00 25.74 187 HIS A O 1
ATOM 1462 N N . GLN A 1 188 ? 42.789 7.453 43.401 1.00 19.62 188 GLN A N 1
ATOM 1463 C CA . GLN A 1 188 ? 43.281 7.871 42.100 1.00 20.35 188 GLN A CA 1
ATOM 1464 C C . GLN A 1 188 ? 44.556 7.115 41.727 1.00 26.91 188 GLN A C 1
ATOM 1465 O O . GLN A 1 188 ? 45.436 6.888 42.562 1.00 19.63 188 GLN A O 1
ATOM 1471 N N . ASP A 1 189 ? 44.644 6.718 40.453 1.00 22.26 189 ASP A N 1
ATOM 1472 C CA . ASP A 1 189 ? 45.817 6.056 39.910 1.00 22.92 189 ASP A CA 1
ATOM 1473 C C . ASP A 1 189 ? 46.005 6.568 38.488 1.00 24.53 189 ASP A C 1
ATOM 1474 O O . ASP A 1 189 ? 45.113 6.377 37.649 1.00 24.12 189 ASP A O 1
ATOM 1479 N N . PRO A 1 190 ? 47.138 7.236 38.172 1.00 23.30 190 PRO A N 1
ATOM 1480 C CA . PRO A 1 190 ? 48.281 7.451 39.068 1.00 21.05 190 PRO A CA 1
ATOM 1481 C C . PRO A 1 190 ? 48.078 8.596 40.028 1.00 21.83 190 PRO A C 1
ATOM 1482 O O . PRO A 1 190 ? 47.514 9.626 39.644 1.00 21.16 190 PRO A O 1
ATOM 1486 N N . ALA A 1 191 ? 48.556 8.409 41.255 1.00 19.67 191 ALA A N 1
ATOM 1487 C CA . ALA A 1 191 ? 48.588 9.449 42.273 1.00 18.64 191 ALA A CA 1
ATOM 1488 C C . ALA A 1 191 ? 49.498 8.966 43.397 1.00 20.50 191 ALA A C 1
ATOM 1489 O O . ALA A 1 191 ? 49.857 7.785 43.467 1.00 20.40 191 ALA A O 1
ATOM 1491 N N . TYR A 1 192 ? 49.875 9.895 44.273 1.00 18.26 192 TYR A N 1
ATOM 1492 C CA . TYR A 1 192 ? 50.608 9.518 45.477 1.00 19.70 192 TYR A CA 1
ATOM 1493 C C . TYR A 1 192 ? 49.819 8.451 46.240 1.00 19.49 192 TYR A C 1
ATOM 1494 O O . TYR A 1 192 ? 48.590 8.550 46.352 1.00 17.93 192 TYR A O 1
ATOM 1503 N N . PRO A 1 193 ? 50.475 7.412 46.765 1.00 21.69 193 PRO A N 1
ATOM 1504 C CA . PRO A 1 193 ? 51.903 7.100 46.749 1.00 21.21 193 PRO A CA 1
ATOM 1505 C C . PRO A 1 193 ? 52.280 5.956 45.803 1.00 24.26 193 PRO A C 1
ATOM 1506 O O . PRO A 1 193 ? 53.223 5.218 46.095 1.00 22.91 193 PRO A O 1
ATOM 1510 N N . GLY A 1 194 ? 51.566 5.814 44.686 1.00 22.12 194 GLY A N 1
ATOM 1511 C CA . GLY A 1 194 ? 51.975 4.866 43.673 1.00 24.37 194 GLY A CA 1
ATOM 1512 C C . GLY A 1 194 ? 51.707 3.414 43.987 1.00 23.47 194 GLY A C 1
ATOM 1513 O O . GLY A 1 194 ? 52.209 2.548 43.272 1.00 27.25 194 GLY A O 1
ATOM 1514 N N . THR A 1 195 ? 50.912 3.164 45.011 1.00 22.91 195 THR A N 1
ATOM 1515 C CA . THR A 1 195 ? 50.579 1.807 45.481 1.00 22.70 195 THR A CA 1
ATOM 1516 C C . THR A 1 195 ? 49.096 1.527 45.334 1.00 24.06 195 THR A C 1
ATOM 1517 O O . THR A 1 195 ? 48.405 2.356 44.889 1.00 30.41 195 THR A O 1
ATOM 1521 N N . GLY A 1 196 ? 48.724 0.326 45.725 1.00 24.17 196 GLY A N 1
ATOM 1522 C CA . GLY A 1 196 ? 47.387 -0.254 45.711 1.00 27.65 196 GLY A CA 1
ATOM 1523 C C . GLY A 1 196 ? 47.022 -0.908 44.395 1.00 30.98 196 GLY A C 1
ATOM 1524 O O . GLY A 1 196 ? 46.019 -0.498 43.940 1.00 26.16 196 GLY A O 1
ATOM 1525 N N . GLN A 1 197 ? 47.735 -1.904 43.821 1.00 34.66 197 GLN A N 1
ATOM 1526 C CA . GLN A 1 197 ? 47.108 -2.284 42.570 1.00 32.65 197 GLN A CA 1
ATOM 1527 C C . GLN A 1 197 ? 45.910 -3.193 42.815 1.00 29.93 197 GLN A C 1
ATOM 1528 O O . GLN A 1 197 ? 45.812 -3.874 43.840 1.00 29.66 197 GLN A O 1
ATOM 1534 N N . ALA A 1 198 ? 44.989 -3.185 41.846 1.00 29.23 198 ALA A N 1
ATOM 1535 C CA . ALA A 1 198 ? 43.744 -3.938 41.958 1.00 30.49 198 ALA A CA 1
ATOM 1536 C C . ALA A 1 198 ? 43.983 -5.431 42.165 1.00 32.30 198 ALA A C 1
ATOM 1537 O O . ALA A 1 198 ? 43.156 -6.112 42.783 1.00 32.38 198 ALA A O 1
ATOM 1539 N N . HIS A 1 199 ? 45.100 -5.957 41.674 1.00 30.81 199 HIS A N 1
ATOM 1540 C CA . HIS A 1 199 ? 45.363 -7.386 41.799 1.00 36.11 199 HIS A CA 1
ATOM 1541 C C . HIS A 1 199 ? 45.924 -7.792 43.160 1.00 36.09 199 HIS A C 1
ATOM 1542 O O . HIS A 1 199 ? 46.032 -8.993 43.421 1.00 39.12 199 HIS A O 1
ATOM 1549 N N . HIS A 1 200 ? 46.297 -6.849 44.028 1.00 30.95 200 HIS A N 1
ATOM 1550 C CA . HIS A 1 200 ? 46.855 -7.199 45.332 1.00 35.37 200 HIS A CA 1
ATOM 1551 C C . HIS A 1 200 ? 45.693 -7.406 46.295 1.00 32.84 200 HIS A C 1
ATOM 1552 O O . HIS A 1 200 ? 44.953 -6.467 46.598 1.00 32.36 200 HIS A O 1
ATOM 1559 N N . HIS A 1 201 ? 45.511 -8.644 46.747 1.00 33.46 201 HIS A N 1
ATOM 1560 C CA . HIS A 1 201 ? 44.405 -8.982 47.633 1.00 32.49 201 HIS A CA 1
ATOM 1561 C C . HIS A 1 201 ? 44.878 -9.473 48.993 1.00 32.21 201 HIS A C 1
ATOM 1562 O O . HIS A 1 201 ? 44.048 -9.866 49.817 1.00 30.60 201 HIS A O 1
ATOM 1569 N N . GLY A 1 202 ? 46.187 -9.450 49.251 1.00 36.23 202 GLY A N 1
ATOM 1570 C CA . GLY A 1 202 ? 46.752 -9.996 50.470 1.00 38.10 202 GLY A CA 1
ATOM 1571 C C . GLY A 1 202 ? 46.671 -11.509 50.532 1.00 33.81 202 GLY A C 1
ATOM 1572 O O . GLY A 1 202 ? 45.927 -12.127 49.769 1.00 34.13 202 GLY A O 1
ATOM 1573 N N . ARG A 1 203 ? 47.415 -12.133 51.444 1.00 43.31 203 ARG A N 1
ATOM 1574 C CA . ARG A 1 203 ? 47.318 -13.585 51.558 1.00 45.59 203 ARG A CA 1
ATOM 1575 C C . ARG A 1 203 ? 45.963 -14.030 52.092 1.00 40.96 203 ARG A C 1
ATOM 1576 O O . ARG A 1 203 ? 45.534 -15.145 51.779 1.00 44.32 203 ARG A O 1
ATOM 1584 N N . HIS A 1 204 ? 45.263 -13.177 52.845 1.00 34.67 204 HIS A N 1
ATOM 1585 C CA . HIS A 1 204 ? 43.958 -13.508 53.407 1.00 32.95 204 HIS A CA 1
ATOM 1586 C C . HIS A 1 204 ? 42.788 -13.068 52.539 1.00 31.52 204 HIS A C 1
ATOM 1587 O O . HIS A 1 204 ? 41.647 -13.102 53.007 1.00 38.38 204 HIS A O 1
ATOM 1594 N N . GLN A 1 205 ? 43.029 -12.661 51.294 1.00 34.10 205 GLN A N 1
ATOM 1595 C CA . GLN A 1 205 ? 41.969 -12.132 50.439 1.00 33.53 205 GLN A CA 1
ATOM 1596 C C . GLN A 1 205 ? 41.165 -11.065 51.178 1.00 32.28 205 GLN A C 1
ATOM 1597 O O . GLN A 1 205 ? 39.929 -11.076 51.200 1.00 32.36 205 GLN A O 1
ATOM 1603 N N . ASN A 1 206 ? 41.887 -10.137 51.806 1.00 27.31 206 ASN A N 1
ATOM 1604 C CA . ASN A 1 206 ? 41.279 -9.154 52.695 1.00 27.16 206 ASN A CA 1
ATOM 1605 C C . ASN A 1 206 ? 41.637 -7.726 52.299 1.00 27.90 206 ASN A C 1
ATOM 1606 O O . ASN A 1 206 ? 41.441 -6.798 53.096 1.00 23.76 206 ASN A O 1
ATOM 1611 N N . ILE A 1 207 ? 42.160 -7.539 51.086 1.00 27.34 207 ILE A N 1
ATOM 1612 C CA . ILE A 1 207 ? 42.485 -6.230 50.531 1.00 21.51 207 ILE A CA 1
ATOM 1613 C C . ILE A 1 207 ? 41.767 -6.101 49.199 1.00 23.56 207 ILE A C 1
ATOM 1614 O O . ILE A 1 207 ? 41.977 -6.921 48.299 1.00 28.01 207 ILE A O 1
ATOM 1619 N N . LEU A 1 208 ? 40.954 -5.058 49.059 1.00 20.85 208 LEU A N 1
ATOM 1620 C CA . LEU A 1 208 ? 40.289 -4.729 47.804 1.00 20.99 208 LEU A CA 1
ATOM 1621 C C . LEU A 1 208 ? 40.654 -3.298 47.442 1.00 23.19 208 LEU A C 1
ATOM 1622 O O . LEU A 1 208 ? 40.128 -2.345 48.035 1.00 23.06 208 LEU A O 1
ATOM 1627 N N . ASN A 1 209 ? 41.549 -3.166 46.464 1.00 25.83 209 ASN A N 1
ATOM 1628 C CA . ASN A 1 209 ? 42.011 -1.889 45.950 1.00 22.15 209 ASN A CA 1
ATOM 1629 C C . ASN A 1 209 ? 41.248 -1.577 44.678 1.00 22.43 209 ASN A C 1
ATOM 1630 O O . ASN A 1 209 ? 41.206 -2.402 43.762 1.00 23.86 209 ASN A O 1
ATOM 1635 N N . ILE A 1 210 ? 40.659 -0.388 44.629 1.00 19.51 210 ILE A N 1
ATOM 1636 C CA . ILE A 1 210 ? 39.866 0.084 43.507 1.00 25.36 210 ILE A CA 1
ATOM 1637 C C . ILE A 1 210 ? 40.548 1.344 42.984 1.00 26.44 210 ILE A C 1
ATOM 1638 O O . ILE A 1 210 ? 40.219 2.470 43.408 1.00 22.46 210 ILE A O 1
ATOM 1643 N N . PRO A 1 211 ? 41.551 1.192 42.118 1.00 22.92 211 PRO A N 1
ATOM 1644 C CA . PRO A 1 211 ? 42.163 2.368 41.492 1.00 23.17 211 PRO A CA 1
ATOM 1645 C C . PRO A 1 211 ? 41.272 2.917 40.402 1.00 23.36 211 PRO A C 1
ATOM 1646 O O . PRO A 1 211 ? 40.581 2.169 39.706 1.00 23.89 211 PRO A O 1
ATOM 1650 N N . LEU A 1 212 ? 41.272 4.245 40.281 1.00 24.58 212 LEU A N 1
ATOM 1651 C CA . LEU A 1 212 ? 40.436 4.967 39.330 1.00 23.50 212 LEU A CA 1
ATOM 1652 C C . LEU A 1 212 ? 41.259 6.021 38.606 1.00 26.03 212 LEU A C 1
ATOM 1653 O O . LEU A 1 212 ? 42.158 6.641 39.190 1.00 22.93 212 LEU A O 1
ATOM 1658 N N . LYS A 1 213 ? 40.932 6.216 37.329 1.00 26.65 213 LYS A N 1
ATOM 1659 C CA . LYS A 1 213 ? 41.620 7.183 36.499 1.00 25.32 213 LYS A CA 1
ATOM 1660 C C . LYS A 1 213 ? 41.331 8.602 36.979 1.00 24.47 213 LYS A C 1
ATOM 1661 O O . LYS A 1 213 ? 40.225 8.891 37.450 1.00 23.87 213 LYS A O 1
ATOM 1667 N N . PRO A 1 214 ? 42.296 9.513 36.824 1.00 21.13 214 PRO A N 1
ATOM 1668 C CA . PRO A 1 214 ? 42.032 10.931 37.086 1.00 22.49 214 PRO A CA 1
ATOM 1669 C C . PRO A 1 214 ? 40.741 11.399 36.428 1.00 22.30 214 PRO A C 1
ATOM 1670 O O . PRO A 1 214 ? 40.350 10.920 35.358 1.00 20.62 214 PRO A O 1
ATOM 1674 N N . GLY A 1 215 ? 40.079 12.352 37.081 1.00 22.72 215 GLY A N 1
ATOM 1675 C CA . GLY A 1 215 ? 38.867 12.939 36.541 1.00 23.78 215 GLY A CA 1
ATOM 1676 C C . GLY A 1 215 ? 37.589 12.231 36.931 1.00 26.94 215 GLY A C 1
ATOM 1677 O O . GLY A 1 215 ? 36.511 12.646 3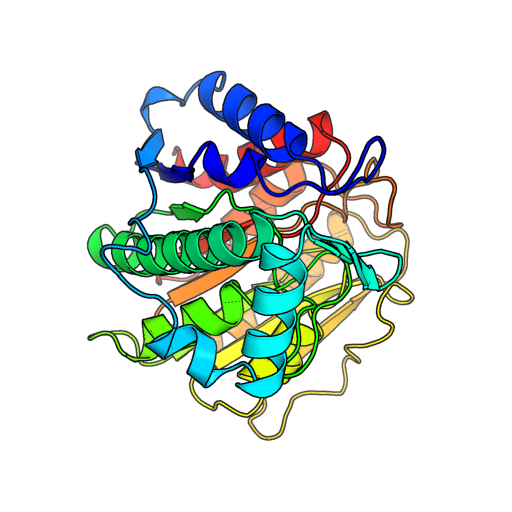6.481 1.00 25.45 215 GLY A O 1
ATOM 1678 N N . ALA A 1 216 ? 37.676 11.173 37.743 1.00 25.92 216 ALA A N 1
ATOM 1679 C CA . ALA A 1 216 ? 36.487 10.481 38.227 1.00 26.78 216 ALA A CA 1
ATOM 1680 C C . ALA A 1 216 ? 35.546 11.451 38.929 1.00 26.29 216 ALA A C 1
ATOM 1681 O O . ALA A 1 216 ? 35.978 12.411 39.579 1.00 23.50 216 ALA A O 1
ATOM 1683 N N . ASP A 1 217 ? 34.244 11.205 38.784 1.00 24.21 217 ASP A N 1
ATOM 1684 C CA . ASP A 1 217 ? 33.286 11.952 39.589 1.00 25.00 217 ASP A CA 1
ATOM 1685 C C . ASP A 1 217 ? 32.234 11.019 40.175 1.00 23.79 217 ASP A C 1
ATOM 1686 O O . ASP A 1 217 ? 32.484 9.821 40.344 1.00 26.62 217 ASP A O 1
ATOM 1691 N N . ARG A 1 218 ? 31.067 11.569 40.502 1.00 21.92 218 ARG A N 1
ATOM 1692 C CA . ARG A 1 218 ? 30.069 10.836 41.274 1.00 23.68 218 ARG A CA 1
ATOM 1693 C C . ARG A 1 218 ? 29.683 9.515 40.614 1.00 24.31 218 ARG A C 1
ATOM 1694 O O . ARG A 1 218 ? 29.559 8.491 41.291 1.00 22.18 218 ARG A O 1
ATOM 1702 N N . ARG A 1 219 ? 29.489 9.519 39.289 1.00 27.69 219 ARG A N 1
ATOM 1703 C CA . ARG A 1 219 ? 28.941 8.347 38.603 1.00 30.15 219 ARG A CA 1
ATOM 1704 C C . ARG A 1 219 ? 29.821 7.112 38.796 1.00 27.95 219 ARG A C 1
ATOM 1705 O O . ARG A 1 219 ? 29.327 6.039 39.171 1.00 28.43 219 ARG A O 1
ATOM 1713 N N . ILE A 1 220 ? 31.122 7.248 38.530 1.00 26.66 220 ILE A N 1
ATOM 1714 C CA . ILE A 1 220 ? 32.012 6.099 38.623 1.00 29.60 220 ILE A CA 1
ATOM 1715 C C . ILE A 1 220 ? 32.140 5.628 40.071 1.00 27.87 220 ILE A C 1
ATOM 1716 O O . ILE A 1 220 ? 32.141 4.418 40.336 1.00 22.95 220 ILE A O 1
ATOM 1721 N N . TYR A 1 221 ? 32.204 6.575 41.024 1.00 25.14 221 TYR A N 1
ATOM 1722 C CA . TYR A 1 221 ? 32.314 6.195 42.431 1.00 25.02 221 TYR A CA 1
ATOM 1723 C C . TYR A 1 221 ? 31.073 5.447 42.904 1.00 24.64 221 TYR A C 1
ATOM 1724 O O . TYR A 1 221 ? 31.188 4.447 43.614 1.00 22.83 221 TYR A O 1
ATOM 1733 N N . VAL A 1 222 ? 29.882 5.921 42.525 1.00 24.04 222 VAL A N 1
ATOM 1734 C CA . VAL A 1 222 ? 28.639 5.262 42.926 1.00 22.46 222 VAL A CA 1
ATOM 1735 C C . VAL A 1 222 ? 28.556 3.870 42.311 1.00 26.07 222 VAL A C 1
ATOM 1736 O O . VAL A 1 222 ? 28.123 2.909 42.965 1.00 24.09 222 VAL A O 1
ATOM 1740 N N . GLN A 1 223 ? 28.979 3.740 41.048 1.00 26.05 223 GLN A N 1
ATOM 1741 C CA . GLN A 1 223 ? 29.013 2.432 40.411 1.00 27.27 223 GLN A CA 1
ATOM 1742 C C . GLN A 1 223 ? 29.912 1.480 41.186 1.00 27.53 223 GLN A C 1
ATOM 1743 O O . GLN A 1 223 ? 29.542 0.330 41.453 1.00 27.84 223 GLN A O 1
ATOM 1749 N N . LYS A 1 224 ? 31.101 1.943 41.563 1.00 26.93 224 LYS A N 1
ATOM 1750 C CA . LYS A 1 224 ? 31.997 1.081 42.327 1.00 25.21 224 LYS A CA 1
ATOM 1751 C C . LYS A 1 224 ? 31.405 0.739 43.689 1.00 24.77 224 LYS A C 1
ATOM 1752 O O . LYS A 1 224 ? 31.531 -0.398 44.167 1.00 24.40 224 LYS A O 1
ATOM 1758 N N . PHE A 1 225 ? 30.743 1.706 44.328 1.00 24.21 225 PHE A N 1
ATOM 1759 C CA . PHE A 1 225 ? 30.167 1.453 45.645 1.00 22.11 225 PHE A CA 1
ATOM 1760 C C . PHE A 1 225 ? 29.096 0.377 45.567 1.00 24.03 225 PHE A C 1
ATOM 1761 O O . PHE A 1 225 ? 29.074 -0.551 46.379 1.00 24.31 225 PHE A O 1
ATOM 1769 N N . GLN A 1 226 ? 28.201 0.475 44.578 1.00 27.16 226 GLN A N 1
ATOM 1770 C CA . GLN A 1 226 ? 27.089 -0.471 44.525 1.00 27.67 226 GLN A CA 1
ATOM 1771 C C . GLN A 1 226 ? 27.525 -1.832 43.992 1.00 26.51 226 GLN A C 1
ATOM 1772 O O . GLN A 1 226 ? 27.022 -2.861 44.454 1.00 25.93 226 GLN A O 1
ATOM 1778 N N . ASP A 1 227 ? 28.482 -1.858 43.063 1.00 28.19 227 ASP A N 1
ATOM 1779 C CA . ASP A 1 227 ? 28.882 -3.071 42.365 1.00 24.68 227 ASP A CA 1
ATOM 1780 C C . ASP A 1 227 ? 30.040 -3.789 43.018 1.00 21.52 227 ASP A C 1
ATOM 1781 O O . ASP A 1 227 ? 30.190 -5.000 42.834 1.00 23.79 227 ASP A O 1
ATOM 1786 N N . VAL A 1 228 ? 30.900 -3.073 43.724 1.00 20.74 228 VAL A N 1
ATOM 1787 C CA . VAL A 1 228 ? 32.133 -3.683 44.189 1.00 21.94 228 VAL A CA 1
ATOM 1788 C C . VAL A 1 228 ? 32.273 -3.535 45.699 1.00 24.09 228 VAL A C 1
ATOM 1789 O O . VAL A 1 228 ? 32.587 -4.508 46.389 1.00 21.53 228 VAL A O 1
ATOM 1793 N N . VAL A 1 229 ? 32.063 -2.323 46.223 1.00 22.70 229 VAL A N 1
ATOM 1794 C CA . VAL A 1 229 ? 32.423 -2.038 47.614 1.00 22.49 229 VAL A CA 1
ATOM 1795 C C . VAL A 1 229 ? 31.460 -2.727 48.581 1.00 23.73 229 VAL A C 1
ATOM 1796 O O . VAL A 1 229 ? 31.872 -3.491 49.463 1.00 23.15 229 VAL A O 1
ATOM 1800 N N . LEU A 1 230 ? 30.171 -2.435 48.457 1.00 25.64 230 LEU A N 1
ATOM 1801 C CA . LEU A 1 230 ? 29.213 -2.943 49.433 1.00 25.99 230 LEU A CA 1
ATOM 1802 C C . LEU A 1 230 ? 29.045 -4.457 49.344 1.00 22.89 230 LEU A C 1
ATOM 1803 O O . LEU A 1 230 ? 28.888 -5.084 50.389 1.00 26.29 230 LEU A O 1
ATOM 1808 N N . PRO A 1 231 ? 29.066 -5.095 48.162 1.00 22.18 231 PRO A N 1
ATOM 1809 C CA . PRO A 1 231 ? 29.101 -6.571 48.163 1.00 25.13 231 PRO A CA 1
ATOM 1810 C C . PRO A 1 231 ? 30.290 -7.144 48.923 1.00 25.75 231 PRO A C 1
ATOM 1811 O O . PRO A 1 231 ? 30.140 -8.115 49.679 1.00 27.41 231 PRO A O 1
ATOM 1815 N N . TYR A 1 232 ? 31.472 -6.553 48.749 1.00 20.50 232 TYR A N 1
ATOM 1816 C CA . TYR A 1 232 ? 32.654 -7.020 49.460 1.00 23.34 232 TYR A CA 1
ATOM 1817 C C . TYR A 1 232 ? 32.490 -6.859 50.968 1.00 25.54 232 TYR A C 1
ATOM 1818 O O . TYR A 1 232 ? 32.693 -7.810 51.729 1.00 24.50 232 TYR A O 1
ATOM 1827 N N . LEU A 1 233 ? 32.128 -5.655 51.424 1.00 25.94 233 LEU A N 1
ATOM 1828 C CA . LEU A 1 233 ? 31.935 -5.459 52.859 1.00 23.73 233 LEU A CA 1
ATOM 1829 C C . LEU A 1 233 ? 30.848 -6.378 53.409 1.00 26.52 233 LEU A C 1
ATOM 1830 O O . LEU A 1 233 ? 31.024 -6.982 54.477 1.00 23.84 233 LEU A O 1
ATOM 1835 N N . GLN A 1 234 ? 29.730 -6.532 52.682 1.00 27.56 234 GLN A N 1
ATOM 1836 C CA . GLN A 1 234 ? 28.602 -7.292 53.216 1.00 25.28 234 GLN A CA 1
ATOM 1837 C C . GLN A 1 234 ? 28.929 -8.777 53.324 1.00 31.83 234 GLN A C 1
ATOM 1838 O O . GLN A 1 234 ? 28.551 -9.424 54.310 1.00 29.22 234 GLN A O 1
ATOM 1844 N N . GLU A 1 235 ? 29.643 -9.347 52.345 1.00 28.46 235 GLU A N 1
ATOM 1845 C CA . GLU A 1 235 ? 29.944 -10.767 52.462 1.00 30.21 235 GLU A CA 1
ATOM 1846 C C . GLU A 1 235 ? 30.829 -11.050 53.673 1.00 34.58 235 GLU A C 1
ATOM 1847 O O . GLU A 1 235 ? 30.771 -12.141 54.248 1.00 33.53 235 GLU A O 1
ATOM 1853 N N . PHE A 1 236 ? 31.634 -10.074 54.088 1.00 31.84 236 PHE A N 1
ATOM 1854 C CA . PHE A 1 236 ? 32.515 -10.273 55.235 1.00 30.70 236 PHE A CA 1
ATOM 1855 C C . PHE A 1 236 ? 31.774 -10.113 56.565 1.00 28.76 236 PHE A C 1
ATOM 1856 O O . PHE A 1 236 ? 32.190 -10.693 57.574 1.00 29.74 236 PHE A O 1
ATOM 1864 N N . GLN A 1 237 ? 30.682 -9.350 56.589 1.00 30.09 237 GLN A N 1
ATOM 1865 C CA . GLN A 1 237 ? 29.843 -9.197 57.776 1.00 33.16 237 GLN A CA 1
ATOM 1866 C C . GLN A 1 237 ? 30.647 -8.672 58.959 1.00 28.44 237 GLN A C 1
ATOM 1867 O O . GLN A 1 237 ? 30.760 -9.356 59.978 1.00 27.17 237 GLN A O 1
ATOM 1873 N N . PRO A 1 238 ? 31.217 -7.479 58.860 1.00 27.45 238 PRO A N 1
ATOM 1874 C CA . PRO A 1 238 ? 32.027 -6.967 59.972 1.00 25.80 238 PRO A CA 1
ATOM 1875 C C . PRO A 1 238 ? 31.169 -6.548 61.156 1.00 23.32 238 PRO A C 1
ATOM 1876 O O . PRO A 1 238 ? 29.993 -6.203 61.026 1.00 21.96 238 PRO A O 1
ATOM 1880 N N . ASP A 1 239 ? 31.790 -6.569 62.335 1.00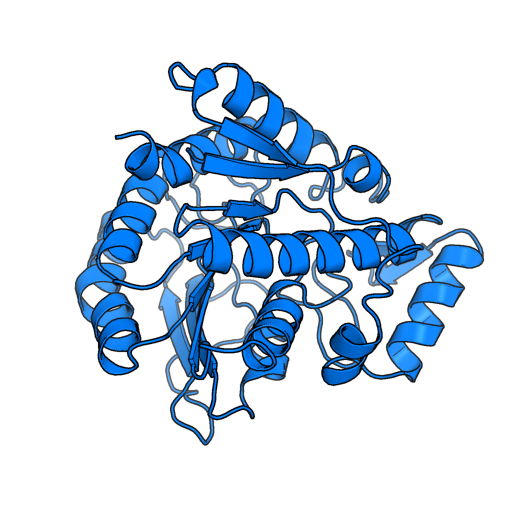 22.01 239 ASP A N 1
ATOM 1881 C CA . ASP A 1 239 ? 31.144 -6.039 63.529 1.00 24.57 239 ASP A CA 1
ATOM 1882 C C . ASP A 1 239 ? 31.337 -4.539 63.674 1.00 23.15 239 ASP A C 1
ATOM 1883 O O . ASP A 1 239 ? 30.700 -3.920 64.538 1.00 25.94 239 ASP A O 1
ATOM 1888 N N . LEU A 1 240 ? 32.199 -3.947 62.853 1.00 22.26 240 LEU A N 1
ATOM 1889 C CA . LEU A 1 240 ? 32.475 -2.521 62.916 1.00 24.80 240 LEU A CA 1
ATOM 1890 C C . LEU A 1 240 ? 33.004 -2.080 61.560 1.00 22.20 240 LEU A C 1
ATOM 1891 O O . LEU A 1 240 ? 33.750 -2.822 60.907 1.00 18.94 240 LEU A O 1
ATOM 1896 N N . LEU A 1 241 ? 32.604 -0.877 61.147 1.00 18.86 241 LEU A N 1
ATOM 1897 C CA . LEU A 1 241 ? 33.139 -0.218 59.967 1.00 22.79 241 LEU A CA 1
ATOM 1898 C C . LEU A 1 241 ? 33.916 0.993 60.453 1.00 20.64 241 LEU A C 1
ATOM 1899 O O . LEU A 1 241 ? 33.359 1.831 61.163 1.00 21.62 241 LEU A O 1
ATOM 1904 N N . ILE A 1 242 ? 35.196 1.066 60.109 1.00 17.68 242 ILE A N 1
ATOM 1905 C CA . ILE A 1 242 ? 35.984 2.278 60.280 1.00 17.20 242 ILE A CA 1
ATOM 1906 C C . ILE A 1 242 ? 36.232 2.854 58.894 1.00 20.11 242 ILE A C 1
ATOM 1907 O O . ILE A 1 242 ? 36.801 2.181 58.026 1.00 21.84 242 ILE A O 1
ATOM 1912 N N . VAL A 1 243 ? 35.767 4.079 58.676 1.00 20.78 243 VAL A N 1
ATOM 1913 C CA . VAL A 1 243 ? 35.946 4.804 57.419 1.00 21.95 243 VAL A CA 1
ATOM 1914 C C . VAL A 1 243 ? 37.113 5.770 57.583 1.00 20.27 243 VAL A C 1
ATOM 1915 O O . VAL A 1 243 ? 37.053 6.687 58.410 1.00 20.51 243 VAL A O 1
ATOM 1919 N N . SER A 1 244 ? 38.173 5.576 56.795 1.00 20.08 244 SER A N 1
ATOM 1920 C CA . SER A 1 244 ? 39.170 6.627 56.608 1.00 17.88 244 SER A CA 1
ATOM 1921 C C . SER A 1 244 ? 38.569 7.704 55.719 1.00 21.38 244 SER A C 1
ATOM 1922 O O . SER A 1 244 ? 38.596 7.598 54.480 1.00 21.41 244 SER A O 1
ATOM 1925 N N . ALA A 1 245 ? 38.001 8.729 56.351 1.00 18.29 245 ALA A N 1
ATOM 1926 C CA . ALA A 1 245 ? 37.204 9.751 55.684 1.00 19.81 245 ALA A CA 1
ATOM 1927 C C . ALA A 1 245 ? 38.132 10.890 55.288 1.00 21.75 245 ALA A C 1
ATOM 1928 O O . ALA A 1 245 ? 38.433 11.786 56.075 1.00 21.51 245 ALA A O 1
ATOM 1930 N N . GLY A 1 246 ? 38.622 10.832 54.060 1.00 21.27 246 GLY A N 1
ATOM 1931 C CA . GLY A 1 246 ? 39.417 11.896 53.490 1.00 21.70 246 GLY A CA 1
ATOM 1932 C C . GLY A 1 246 ? 38.574 12.519 52.398 1.00 23.05 246 GLY A C 1
ATOM 1933 O O . GLY A 1 246 ? 37.762 11.842 51.763 1.00 22.73 246 GLY A O 1
ATOM 1934 N N . TYR A 1 247 ? 38.750 13.808 52.186 1.00 21.51 247 TYR A N 1
ATOM 1935 C CA . TYR A 1 247 ? 37.836 14.541 51.328 1.00 19.60 247 TYR A CA 1
ATOM 1936 C C . TYR A 1 247 ? 38.585 15.232 50.195 1.00 23.78 247 TYR A C 1
ATOM 1937 O O . TYR A 1 247 ? 38.148 16.256 49.661 1.00 22.18 247 TYR A O 1
ATOM 1946 N N . ASP A 1 248 ? 39.700 14.638 49.788 1.00 19.57 248 ASP A N 1
ATOM 1947 C CA . ASP A 1 248 ? 40.548 15.226 48.777 1.00 20.32 248 ASP A CA 1
ATOM 1948 C C . ASP A 1 248 ? 40.324 14.620 47.395 1.00 21.55 248 ASP A C 1
ATOM 1949 O O . ASP A 1 248 ? 41.138 14.850 46.494 1.00 21.78 248 ASP A O 1
ATOM 1954 N N . ALA A 1 249 ? 39.245 13.859 47.201 1.00 19.43 249 ALA A N 1
ATOM 1955 C CA . ALA A 1 249 ? 38.823 13.459 45.864 1.00 18.70 249 ALA A CA 1
ATOM 1956 C C . ALA A 1 249 ? 37.844 14.447 45.248 1.00 21.99 249 ALA A C 1
ATOM 1957 O O . ALA A 1 249 ? 37.255 14.154 44.201 1.00 24.76 249 ALA A O 1
ATOM 1959 N N . THR A 1 250 ? 37.656 15.601 45.874 1.00 19.09 250 THR A N 1
ATOM 1960 C CA . THR A 1 250 ? 36.750 16.622 45.372 1.00 21.26 250 THR A CA 1
ATOM 1961 C C . THR A 1 250 ? 37.404 17.440 44.266 1.00 22.74 250 THR A C 1
ATOM 1962 O O . THR A 1 250 ? 38.619 17.648 44.259 1.00 20.28 250 THR A O 1
ATOM 1966 N N . ALA A 1 251 ? 36.572 17.935 43.341 1.00 23.33 251 ALA A N 1
ATOM 1967 C CA . ALA A 1 251 ? 37.058 18.806 42.267 1.00 23.38 251 ALA A CA 1
ATOM 1968 C C . ALA A 1 251 ? 37.932 19.947 42.789 1.00 26.05 251 ALA A C 1
ATOM 1969 O O . ALA A 1 251 ? 38.987 20.248 42.215 1.00 24.36 251 ALA A O 1
ATOM 1971 N N . LYS A 1 252 ? 37.517 20.590 43.881 1.00 23.20 252 LYS A N 1
ATOM 1972 C CA . LYS A 1 252 ? 38.211 21.779 44.368 1.00 25.23 252 LYS A CA 1
ATOM 1973 C C . LYS A 1 252 ? 39.456 21.471 45.186 1.00 30.08 252 LYS A C 1
ATOM 1974 O O . LYS A 1 252 ? 40.194 22.409 45.520 1.00 29.42 252 LYS A O 1
ATOM 1980 N N . ASP A 1 253 ? 39.718 20.206 45.526 1.00 25.08 253 ASP A N 1
ATOM 1981 C CA . ASP A 1 253 ? 40.870 19.916 46.372 1.00 23.27 253 ASP A CA 1
ATOM 1982 C C . ASP A 1 253 ? 42.177 20.142 45.610 1.00 23.53 253 ASP A C 1
ATOM 1983 O O . ASP A 1 253 ? 42.320 19.671 44.479 1.00 25.17 253 ASP A O 1
ATOM 1988 N N . PRO A 1 254 ? 43.158 20.835 46.200 1.00 23.14 254 PRO A N 1
ATOM 1989 C CA . PRO A 1 254 ? 44.331 21.248 45.410 1.00 23.35 254 PRO A CA 1
ATOM 1990 C C . PRO A 1 254 ? 45.373 20.171 45.190 1.00 22.33 254 PRO A C 1
ATOM 1991 O O . PRO A 1 254 ? 46.265 20.379 44.364 1.00 30.12 254 PRO A O 1
ATOM 1995 N N . LEU A 1 255 ? 45.318 19.045 45.890 1.00 24.79 255 LEU A N 1
ATOM 1996 C CA . LEU A 1 255 ? 46.410 18.084 45.864 1.00 22.33 255 LEU A CA 1
ATOM 1997 C C . LEU A 1 255 ? 46.160 16.899 44.938 1.00 21.21 255 LEU A C 1
ATOM 1998 O O . LEU A 1 255 ? 47.075 16.093 44.729 1.00 25.04 255 LEU A O 1
ATOM 2003 N N . ALA A 1 256 ? 44.970 16.780 44.359 1.00 22.70 256 ALA A N 1
ATOM 2004 C CA . ALA A 1 256 ? 44.600 15.581 43.617 1.00 20.70 256 ALA A CA 1
ATOM 2005 C C . ALA A 1 256 ? 43.759 15.963 42.409 1.00 19.92 256 ALA A C 1
ATOM 2006 O O . ALA A 1 256 ? 43.438 17.131 42.202 1.00 21.64 256 ALA A O 1
ATOM 2008 N N . GLY A 1 257 ? 43.388 14.951 41.618 1.00 18.64 257 GLY A N 1
ATOM 2009 C CA . GLY A 1 257 ? 42.746 15.183 40.337 1.00 22.36 257 GLY A CA 1
ATOM 2010 C C . GLY A 1 257 ? 41.404 14.507 40.106 1.00 22.27 257 GLY A C 1
ATOM 2011 O O . GLY A 1 257 ? 41.044 14.243 38.956 1.00 21.25 257 GLY A O 1
ATOM 2012 N N . MET A 1 258 ? 40.661 14.201 41.167 1.00 18.15 258 MET A N 1
ATOM 2013 C CA . MET A 1 258 ? 39.300 13.706 41.030 1.00 19.79 258 MET A CA 1
ATOM 2014 C C . MET A 1 258 ? 38.321 14.859 41.198 1.00 22.56 258 MET A C 1
ATOM 2015 O O . MET A 1 258 ? 38.677 15.938 41.680 1.00 20.82 258 MET A O 1
ATOM 2020 N N . ASN A 1 259 ? 37.071 14.616 40.800 1.00 23.92 259 ASN A N 1
ATOM 2021 C CA . ASN A 1 259 ? 36.092 15.676 40.588 1.00 24.19 259 ASN A CA 1
ATOM 2022 C C . ASN A 1 259 ? 34.796 15.429 41.360 1.00 22.13 259 ASN A C 1
ATOM 2023 O O . ASN A 1 259 ? 33.710 15.766 40.898 1.00 22.18 259 ASN A O 1
ATOM 2028 N N . LEU A 1 260 ? 34.897 14.859 42.555 1.00 20.77 260 LEU A N 1
ATOM 2029 C CA . LEU A 1 260 ? 33.732 14.697 43.410 1.00 21.57 260 LEU A CA 1
ATOM 2030 C C . LEU A 1 260 ? 33.259 16.040 43.952 1.00 20.43 260 LEU A C 1
ATOM 2031 O O . LEU A 1 260 ? 34.006 17.015 44.015 1.00 22.60 260 LEU A O 1
ATOM 2036 N N . GLN A 1 261 ? 31.997 16.076 44.352 1.00 23.64 261 GLN A N 1
ATOM 2037 C CA . GLN A 1 261 ? 31.417 17.235 45.004 1.00 23.47 261 GLN A CA 1
ATOM 2038 C C . GLN A 1 261 ? 31.126 16.916 46.466 1.00 22.52 261 GLN A C 1
ATOM 2039 O O . GLN A 1 261 ? 30.895 15.754 46.805 1.00 21.04 261 GLN A O 1
ATOM 2045 N N . PRO A 1 262 ? 31.116 17.924 47.352 1.00 22.98 262 PRO A N 1
ATOM 2046 C CA . PRO A 1 262 ? 30.819 17.651 48.766 1.00 21.66 262 PRO A CA 1
ATOM 2047 C C . PRO A 1 262 ? 29.599 16.780 48.964 1.00 23.05 262 PRO A C 1
ATOM 2048 O O . PRO A 1 262 ? 29.659 15.812 49.732 1.00 25.03 262 PRO A O 1
ATOM 2052 N N . GLN A 1 263 ? 28.506 17.060 48.249 1.00 22.69 263 GLN A N 1
ATOM 2053 C CA . GLN A 1 263 ? 27.265 16.322 48.455 1.00 24.72 263 GLN A CA 1
ATOM 2054 C C . GLN A 1 263 ? 27.371 14.839 48.085 1.00 25.78 263 GLN A C 1
ATOM 2055 O O . GLN A 1 263 ? 26.526 14.058 48.526 1.00 25.30 263 GLN A O 1
ATOM 2061 N N . ASP A 1 264 ? 28.389 14.429 47.318 1.00 21.79 264 ASP A N 1
ATOM 2062 C CA . ASP A 1 264 ? 28.562 13.018 46.967 1.00 21.33 264 ASP A CA 1
ATOM 2063 C C . ASP A 1 264 ? 28.867 12.146 48.194 1.00 23.38 264 ASP A C 1
ATOM 2064 O O . ASP A 1 264 ? 28.487 10.965 48.247 1.00 24.87 264 ASP A O 1
ATOM 2069 N N . TYR A 1 265 ? 29.550 12.700 49.192 1.00 21.96 265 TYR A N 1
ATOM 2070 C CA . TYR A 1 265 ? 29.843 11.933 50.398 1.00 22.61 265 TYR A CA 1
ATOM 2071 C C . TYR A 1 265 ? 28.577 11.561 51.166 1.00 23.57 265 TYR A C 1
ATOM 2072 O O . TYR A 1 265 ? 28.561 10.542 51.873 1.00 21.78 265 TYR A O 1
ATOM 2081 N N . LYS A 1 266 ? 27.502 12.331 51.008 1.00 25.05 266 LYS A N 1
ATOM 2082 C CA . LYS A 1 266 ? 26.199 11.903 51.516 1.00 25.39 266 LYS A CA 1
ATOM 2083 C C . LYS A 1 266 ? 25.807 10.543 50.948 1.00 24.31 266 LYS A C 1
ATOM 2084 O O . LYS A 1 266 ? 25.377 9.648 51.692 1.00 26.46 266 LYS A O 1
ATOM 2090 N N . VAL A 1 267 ? 25.961 10.364 49.629 1.00 23.02 267 VAL A N 1
ATOM 2091 C CA . VAL A 1 267 ? 25.660 9.076 49.005 1.00 23.07 267 VAL A CA 1
ATOM 2092 C C . VAL A 1 267 ? 26.559 7.991 49.563 1.00 24.27 267 VAL A C 1
ATOM 2093 O O . VAL A 1 267 ? 26.119 6.857 49.794 1.00 21.84 267 VAL A O 1
ATOM 2097 N N . PHE A 1 268 ? 27.850 8.296 49.723 1.00 23.48 268 PHE A N 1
ATOM 2098 C CA . PHE A 1 268 ? 28.761 7.271 50.243 1.00 25.98 268 PHE A CA 1
ATOM 2099 C C . PHE A 1 268 ? 28.310 6.794 51.623 1.00 24.44 268 PHE A C 1
ATOM 2100 O O . PHE A 1 268 ? 28.272 5.586 51.901 1.00 23.13 268 PHE A O 1
ATOM 2108 N N . SER A 1 269 ? 27.936 7.738 52.493 1.00 19.68 269 SER A N 1
ATOM 2109 C CA . SER A 1 269 ? 27.464 7.372 53.828 1.00 26.49 269 SER A CA 1
ATOM 2110 C C . SER A 1 269 ? 26.164 6.586 53.761 1.00 24.02 269 SER A C 1
ATOM 2111 O O . SER A 1 269 ? 25.929 5.688 54.578 1.00 27.32 269 SER A O 1
ATOM 2114 N N . GLU A 1 270 ? 25.296 6.920 52.805 1.00 24.46 270 GLU A N 1
ATOM 2115 C CA . GLU A 1 270 ? 24.062 6.159 52.650 1.00 23.25 270 GLU A CA 1
ATOM 2116 C C . GLU A 1 270 ? 24.360 4.708 52.288 1.00 27.40 270 GLU A C 1
ATOM 2117 O O . GLU A 1 270 ? 23.777 3.783 52.872 1.00 29.23 270 GLU A O 1
ATOM 2123 N N . PHE A 1 271 ? 25.285 4.488 51.350 1.00 25.40 271 PHE A N 1
ATOM 2124 C CA . PHE A 1 271 ? 25.759 3.130 51.074 1.00 23.99 271 PHE A CA 1
ATOM 2125 C C . PHE A 1 271 ? 26.251 2.450 52.351 1.00 25.42 271 PHE A C 1
ATOM 2126 O O . PHE A 1 271 ? 25.905 1.297 52.631 1.00 28.07 271 PHE A O 1
ATOM 2134 N N . CYS A 1 272 ? 27.084 3.146 53.129 1.00 25.81 272 CYS A N 1
ATOM 2135 C CA . CYS A 1 272 ? 27.654 2.519 54.315 1.00 24.27 272 CYS A CA 1
ATOM 2136 C C . CYS A 1 272 ? 26.571 2.136 55.321 1.00 24.34 272 CYS A C 1
ATOM 2137 O O . CYS A 1 272 ? 26.707 1.128 56.024 1.00 23.63 272 CYS A O 1
ATOM 2140 N N . GLN A 1 273 ? 25.503 2.930 55.405 1.00 26.82 273 GLN A N 1
ATOM 2141 C CA . GLN A 1 273 ? 24.359 2.614 56.263 1.00 26.49 273 GLN A CA 1
ATOM 2142 C C . GLN A 1 273 ? 23.676 1.301 55.894 1.00 29.42 273 GLN A C 1
ATOM 2143 O O . GLN A 1 273 ? 22.908 0.774 56.709 1.00 26.50 273 GLN A O 1
ATOM 2149 N N . GLN A 1 274 ? 23.899 0.772 54.681 1.00 25.47 274 GLN A N 1
ATOM 2150 C CA . GLN A 1 274 ? 23.346 -0.537 54.346 1.00 25.12 274 GLN A CA 1
ATOM 2151 C C . GLN A 1 274 ? 23.960 -1.655 55.180 1.00 28.19 274 GLN A C 1
ATOM 2152 O O . GLN A 1 274 ? 23.371 -2.737 55.274 1.00 29.87 274 GLN A O 1
ATOM 2158 N N . LEU A 1 275 ? 25.107 -1.423 55.795 1.00 27.82 275 LEU A N 1
ATOM 2159 C CA . LEU A 1 275 ? 25.688 -2.422 56.687 1.00 26.81 275 LEU A CA 1
ATOM 2160 C C . LEU A 1 275 ? 25.034 -2.351 58.072 1.00 27.02 275 LEU A C 1
ATOM 2161 O O . LEU A 1 275 ? 24.786 -1.260 58.590 1.00 30.51 275 LEU A O 1
ATOM 2166 N N . PRO A 1 276 ? 24.762 -3.494 58.711 1.00 24.53 276 PRO A N 1
ATOM 2167 C CA . PRO A 1 276 ? 24.140 -3.463 60.044 1.00 28.11 276 PRO A CA 1
ATOM 2168 C C . PRO A 1 276 ? 25.069 -3.057 61.182 1.00 25.76 276 PRO A C 1
ATOM 2169 O O . PRO A 1 276 ? 24.573 -2.805 62.290 1.00 33.99 276 PRO A O 1
ATOM 2173 N N . CYS A 1 277 ? 26.381 -2.971 60.966 1.00 26.79 277 CYS A N 1
ATOM 2174 C CA . CYS A 1 277 ? 27.294 -2.713 62.079 1.00 25.40 277 CYS A CA 1
ATOM 2175 C C . CYS A 1 277 ? 27.398 -1.217 62.380 1.00 28.29 277 CYS A C 1
ATOM 2176 O O . CYS A 1 277 ? 26.930 -0.371 61.609 1.00 34.24 277 CYS A O 1
ATOM 2179 N N . PRO A 1 278 ? 27.989 -0.840 63.508 1.00 26.86 278 PRO A N 1
ATOM 2180 C CA . PRO A 1 278 ? 28.265 0.577 63.747 1.00 28.37 278 PRO A CA 1
ATOM 2181 C C . PRO A 1 278 ? 29.414 1.079 62.874 1.00 22.76 278 PRO A C 1
ATOM 2182 O O . PRO A 1 278 ? 30.154 0.317 62.245 1.00 21.45 278 PRO A O 1
ATOM 2186 N N . ILE A 1 279 ? 29.541 2.405 62.835 1.00 21.45 279 ILE A N 1
ATOM 2187 C CA . ILE A 1 279 ? 30.437 3.101 61.922 1.00 23.20 279 ILE A CA 1
ATOM 2188 C C . ILE A 1 279 ? 31.200 4.174 62.689 1.00 20.64 279 ILE A C 1
ATOM 2189 O O . ILE A 1 279 ? 30.598 4.987 63.395 1.00 22.65 279 ILE A O 1
ATOM 2194 N N . LEU A 1 280 ? 32.521 4.175 62.534 1.00 20.25 280 LEU A N 1
ATOM 2195 C CA . LEU A 1 280 ? 33.404 5.219 63.031 1.00 21.30 280 LEU A CA 1
ATOM 2196 C C . LEU A 1 280 ? 34.093 5.855 61.836 1.00 21.86 280 LEU A C 1
ATOM 2197 O O . LEU A 1 280 ? 34.771 5.165 61.077 1.00 24.13 280 LEU A O 1
ATOM 2202 N N . PHE A 1 281 ? 33.902 7.153 61.657 1.00 20.56 281 PHE A N 1
ATOM 2203 C CA . PHE A 1 281 ? 34.641 7.928 60.681 1.00 22.55 281 PHE A CA 1
ATOM 2204 C C . PHE A 1 281 ? 35.868 8.523 61.359 1.00 21.82 281 PHE A C 1
ATOM 2205 O O . PHE A 1 281 ? 35.808 8.946 62.513 1.00 20.49 281 PHE A O 1
ATOM 2213 N N . ALA A 1 282 ? 36.984 8.551 60.639 1.00 21.36 282 ALA A N 1
ATOM 2214 C CA . ALA A 1 282 ? 38.213 9.150 61.136 1.00 20.12 282 ALA A CA 1
ATOM 2215 C C . ALA A 1 282 ? 38.766 10.038 60.032 1.00 22.94 282 ALA A C 1
ATOM 2216 O O . ALA A 1 282 ? 39.001 9.560 58.917 1.00 20.42 282 ALA A O 1
ATOM 2218 N N . LEU A 1 283 ? 38.961 11.323 60.333 1.00 20.80 283 LEU A N 1
ATOM 2219 C CA . LEU A 1 283 ? 39.408 12.264 59.306 1.00 21.94 283 LEU A CA 1
ATOM 2220 C C . LEU A 1 283 ? 40.797 11.914 58.772 1.00 21.07 283 LEU A C 1
ATOM 2221 O O . LEU A 1 283 ? 41.734 11.693 59.545 1.00 18.36 283 LEU A O 1
ATOM 2226 N N . GLU A 1 284 ? 40.936 11.871 57.438 1.00 20.48 284 GLU A N 1
ATOM 2227 C CA . GLU A 1 284 ? 42.268 11.747 56.842 1.00 21.82 284 GLU A CA 1
ATOM 2228 C C . GLU A 1 284 ? 42.626 13.051 56.135 1.00 20.35 284 GLU A C 1
ATOM 2229 O O . GLU A 1 284 ? 42.854 14.068 56.799 1.00 19.20 284 GLU A O 1
ATOM 2235 N N . GLY A 1 285 ? 42.664 13.035 54.799 1.00 20.18 285 GLY A N 1
ATOM 2236 C CA . GLY A 1 285 ? 42.955 14.212 54.001 1.00 20.06 285 GLY A CA 1
ATOM 2237 C C . GLY A 1 285 ? 41.729 15.041 53.654 1.00 25.57 285 GLY A C 1
ATOM 2238 O O . GLY A 1 285 ? 40.657 14.896 54.250 1.00 26.76 285 GLY A O 1
ATOM 2239 N N . GLY A 1 286 ? 41.898 15.919 52.648 1.00 26.89 286 GLY A N 1
ATOM 2240 C CA . GLY A 1 286 ? 40.912 16.926 52.253 1.00 21.05 286 GLY A CA 1
ATOM 2241 C C . GLY A 1 286 ? 41.390 18.314 52.642 1.00 22.70 286 GLY A C 1
ATOM 2242 O O . GLY A 1 286 ? 41.572 18.594 53.832 1.00 22.59 286 GLY A O 1
ATOM 2243 N N . TYR A 1 287 ? 41.633 19.190 51.669 1.00 18.66 287 TYR A N 1
ATOM 2244 C CA . TYR A 1 287 ? 42.479 20.354 51.918 1.00 23.35 287 TYR A CA 1
ATOM 2245 C C . TYR A 1 287 ? 41.900 21.699 51.490 1.00 23.09 287 TYR A C 1
ATOM 2246 O O . TYR A 1 287 ? 42.375 22.725 51.986 1.00 22.37 287 TYR A O 1
ATOM 2255 N N . HIS A 1 288 ? 40.898 21.742 50.615 1.00 24.39 288 HIS A N 1
ATOM 2256 C CA . HIS A 1 288 ? 40.144 22.971 50.398 1.00 27.02 288 HIS A CA 1
ATOM 2257 C C . HIS A 1 288 ? 39.138 23.124 51.538 1.00 26.51 288 HIS A C 1
ATOM 2258 O O . HIS A 1 288 ? 38.252 22.278 51.705 1.00 22.68 288 HIS A O 1
ATOM 2265 N N . LEU A 1 289 ? 39.278 24.203 52.317 1.00 28.48 289 LEU A N 1
ATOM 2266 C CA . LEU A 1 289 ? 38.618 24.289 53.621 1.00 27.72 289 LEU A CA 1
ATOM 2267 C C . LEU A 1 289 ? 37.100 24.275 53.493 1.00 27.41 289 LEU A C 1
ATOM 2268 O O . LEU A 1 289 ? 36.416 23.522 54.196 1.00 23.74 289 LEU A O 1
ATOM 2273 N N . GLN A 1 290 ? 36.550 25.115 52.615 1.00 24.47 290 GLN A N 1
ATOM 2274 C CA . GLN A 1 290 ? 35.098 25.166 52.483 1.00 28.12 290 GLN A CA 1
ATOM 2275 C C . GLN A 1 290 ? 34.553 23.850 51.951 1.00 26.68 290 GLN A C 1
ATOM 2276 O O . GLN A 1 290 ? 33.528 23.346 52.435 1.00 24.55 290 GLN A O 1
ATOM 2282 N N . THR A 1 291 ? 35.234 23.272 50.961 1.00 27.57 291 THR A N 1
ATOM 2283 C CA . THR A 1 291 ? 34.807 21.983 50.436 1.00 23.61 291 THR A CA 1
ATOM 2284 C C . THR A 1 291 ? 34.890 20.910 51.511 1.00 24.25 291 THR A C 1
ATOM 2285 O O . THR A 1 291 ? 33.993 20.071 51.632 1.00 21.23 291 THR A O 1
ATOM 2289 N N . LEU A 1 292 ? 35.953 20.938 52.313 1.00 21.98 292 LEU A N 1
ATOM 2290 C CA . LEU A 1 292 ? 36.139 19.943 53.361 1.00 22.10 292 LEU A CA 1
ATOM 2291 C C . LEU A 1 292 ? 35.032 20.022 54.413 1.00 22.65 292 LEU A C 1
ATOM 2292 O O . LEU A 1 292 ? 34.487 18.987 54.839 1.00 22.22 292 LEU A O 1
ATOM 2297 N N . ALA A 1 293 ? 34.699 21.241 54.858 1.00 21.66 293 ALA A N 1
ATOM 2298 C CA . ALA A 1 293 ? 33.603 21.414 55.810 1.00 25.59 293 ALA A CA 1
ATOM 2299 C C . ALA A 1 293 ? 32.287 20.914 55.228 1.00 22.65 293 ALA A C 1
ATOM 2300 O O . ALA A 1 293 ? 31.554 20.150 55.876 1.00 22.92 293 ALA A O 1
ATOM 2302 N N . GLU A 1 294 ? 31.967 21.344 53.999 1.00 22.94 294 GLU A N 1
ATOM 2303 C CA . GLU A 1 294 ? 30.729 20.902 53.360 1.00 22.70 294 GLU A CA 1
ATOM 2304 C C . GLU A 1 294 ? 30.699 19.392 53.171 1.00 21.69 294 GLU A C 1
ATOM 2305 O O . GLU A 1 294 ? 29.633 18.777 53.284 1.00 22.57 294 GLU A O 1
ATOM 2311 N N . SER A 1 295 ? 31.864 18.770 52.943 1.00 21.28 295 SER A N 1
ATOM 2312 C CA . SER A 1 295 ? 31.917 17.324 52.740 1.00 23.06 295 SER A CA 1
ATOM 2313 C C . SER A 1 295 ? 31.715 16.558 54.050 1.00 22.28 295 SER A C 1
ATOM 2314 O O . SER A 1 295 ? 31.061 15.509 54.063 1.00 18.89 295 SER A O 1
ATOM 2317 N N . VAL A 1 296 ? 32.256 17.052 55.166 1.00 25.44 296 VAL A N 1
ATOM 2318 C CA . VAL A 1 296 ? 31.972 16.391 56.443 1.00 20.92 296 VAL A CA 1
ATOM 2319 C C . VAL A 1 296 ? 30.484 16.510 56.774 1.00 22.02 296 VAL A C 1
ATOM 2320 O O . VAL A 1 296 ? 29.840 15.547 57.226 1.00 24.43 296 VAL A O 1
ATOM 2324 N N . VAL A 1 297 ? 29.918 17.700 56.548 1.00 22.83 297 VAL A N 1
ATOM 2325 C CA . VAL A 1 297 ? 28.484 17.895 56.763 1.00 24.02 297 VAL A CA 1
ATOM 2326 C C . VAL A 1 297 ? 27.679 16.891 55.943 1.00 24.85 297 VAL A C 1
ATOM 2327 O O . VAL A 1 297 ? 26.741 16.262 56.446 1.00 26.25 297 VAL A O 1
ATOM 2331 N N . ALA A 1 298 ? 28.035 16.735 54.659 1.00 22.14 298 ALA A N 1
ATOM 2332 C CA . ALA A 1 298 ? 27.342 15.774 53.808 1.00 20.41 298 ALA A CA 1
ATOM 2333 C C . ALA A 1 298 ? 27.522 14.345 54.310 1.00 23.50 298 ALA A C 1
ATOM 2334 O O . ALA A 1 298 ? 26.576 13.548 54.282 1.00 24.30 298 ALA A O 1
ATOM 2336 N N . THR A 1 299 ? 28.731 13.999 54.762 1.00 21.09 299 THR A N 1
ATOM 2337 C CA . THR A 1 299 ? 28.992 12.666 55.298 1.00 22.87 299 THR A CA 1
ATOM 2338 C C . THR A 1 299 ? 28.039 12.311 56.439 1.00 24.82 299 THR A C 1
ATOM 2339 O O . THR A 1 299 ? 27.537 11.181 56.520 1.00 19.47 299 THR A O 1
ATOM 2343 N N . LEU A 1 300 ? 27.814 13.257 57.361 1.00 23.89 300 LEU A N 1
ATOM 2344 C CA . LEU A 1 300 ? 27.027 12.938 58.554 1.00 23.40 300 LEU A CA 1
ATOM 2345 C C . LEU A 1 300 ? 25.535 13.229 58.405 1.00 25.80 300 LEU A C 1
ATOM 2346 O O . LEU A 1 300 ? 24.735 12.701 59.190 1.00 22.65 300 LEU A O 1
ATOM 2351 N N . GLU A 1 301 ? 25.138 14.025 57.413 1.00 25.66 301 GLU A N 1
ATOM 2352 C CA . GLU A 1 301 ? 23.724 14.332 57.212 1.00 25.19 301 GLU A CA 1
ATOM 2353 C C . GLU A 1 301 ? 22.800 13.117 57.088 1.00 28.88 301 GLU A C 1
ATOM 2354 O O . GLU A 1 301 ? 21.695 13.172 57.654 1.00 26.40 301 GLU A O 1
ATOM 2360 N N . PRO A 1 302 ? 23.150 12.021 56.391 1.00 28.56 302 PRO A N 1
ATOM 2361 C CA . PRO A 1 302 ? 22.219 10.875 56.345 1.00 27.60 302 PRO A CA 1
ATOM 2362 C C . PRO A 1 302 ? 21.888 10.297 57.712 1.00 29.54 302 PRO A C 1
ATOM 2363 O O . PRO A 1 302 ? 20.880 9.595 57.835 1.00 34.98 302 PRO A O 1
ATOM 2367 N N . PHE A 1 303 ? 22.693 10.564 58.740 1.00 27.34 303 PHE A N 1
ATOM 2368 C CA . PHE A 1 303 ? 22.389 10.079 60.076 1.00 24.76 303 PHE A CA 1
ATOM 2369 C C . PHE A 1 303 ? 21.515 11.036 60.864 1.00 29.77 303 PHE A C 1
ATOM 2370 O O . PHE A 1 303 ? 20.958 10.627 61.885 1.00 31.09 303 PHE A O 1
ATOM 2378 N N . ALA A 1 304 ? 21.384 12.289 60.426 1.00 30.39 304 ALA A N 1
ATOM 2379 C CA . ALA A 1 304 ? 20.540 13.236 61.140 1.00 33.75 304 ALA A CA 1
ATOM 2380 C C . ALA A 1 304 ? 19.070 12.869 61.036 1.00 41.37 304 ALA A C 1
ATOM 2381 O O . ALA A 1 304 ? 18.319 13.131 61.983 1.00 52.35 304 ALA A O 1
ATOM 2383 N N . GLN A 1 305 ? 18.647 12.258 59.927 1.00 44.80 305 GLN A N 1
ATOM 2384 C CA . GLN A 1 305 ? 17.331 11.6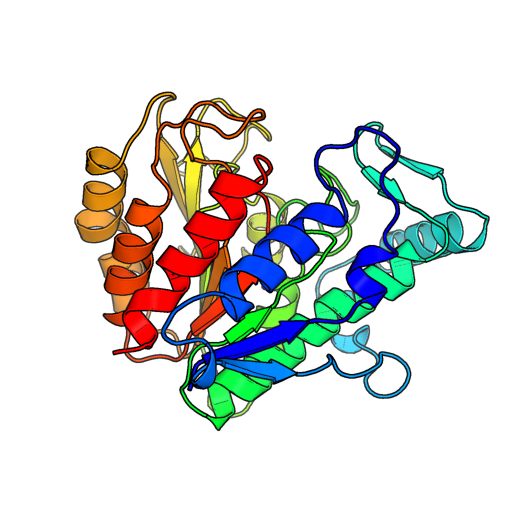00 59.851 1.00 56.89 305 GLN A CA 1
ATOM 2385 C C . GLN A 1 305 ? 17.457 10.208 59.223 1.00 44.21 305 GLN A C 1
ATOM 2386 O O . GLN A 1 305 ? 17.176 9.200 59.869 1.00 40.21 305 GLN A O 1
#

Foldseek 3Di:
DEEEEDDLVLQVFDQDDPQLQHSVLLVLQVVLCCPDPLNVVYDYHYFDQCVVVVLCVLLVLFADPVQLVVLLVCLCVAWDALDPNATGGVCRSSQLRSLLRLLLVQLVVCVVPVHEYEYSHPDFALQAARRGDDPNHRTRSQLSNLVSNCVDPQFQAEEEEEEAQEDSPRSCNRCLPPLRYAYEYEYEPPDPPNDFDQPDCHPNSRYGYHYDYFAAELPVVLCCLVPPVLVVVVVRQGQEYEYADAQQLDCPRDRGGHHYALLSLLVVLVSVVVRSHGYYYYYHHDRPNNRSSSNVCNNCVVSSD